Protein AF-A0A7V8X0L4-F1 (afdb_monomer_lite)

Foldseek 3Di:
DLPPVLLVLLVPPPDDPVVNVVLVCLLVLLVVLVVVCVPQLDVPDDDPVSVVSVVVNLVCSVVRQCVSQPPPPRNPVSVVSSCVVVVVVVVVVVVVVVVVVVQQVQFDWDQAPLGIDTHHQLCNLVLVLLLVVLLVCVVVVAAEAEPADDCVSCSRNVHDHLFPRNHNPPPSQDPDPSLVRRLVSVVVHRHFKYWYKQFFCVSRVQTGDLPSDVVVNVVSCPVFKDWPFWSQHDDPSVVSPVVITITMIGGDDD

Structure (mmCIF, N/CA/C/O backbone):
data_AF-A0A7V8X0L4-F1
#
_entry.id   AF-A0A7V8X0L4-F1
#
loop_
_atom_site.group_PDB
_atom_site.id
_atom_site.type_symbol
_atom_site.label_atom_id
_atom_site.label_alt_id
_atom_site.label_comp_id
_atom_site.label_asym_id
_atom_site.label_entity_id
_atom_site.label_seq_id
_atom_site.pdbx_PDB_ins_code
_atom_site.Cartn_x
_atom_site.Cartn_y
_atom_site.Cartn_z
_atom_site.occupancy
_atom_site.B_iso_or_equiv
_atom_site.auth_seq_id
_atom_site.auth_comp_id
_atom_site.auth_asym_id
_atom_site.auth_atom_id
_atom_site.pdbx_PDB_model_num
ATOM 1 N N . ALA A 1 1 ? 23.708 8.512 -25.148 1.00 38.94 1 ALA A N 1
ATOM 2 C CA . ALA A 1 1 ? 24.626 8.661 -26.304 1.00 38.94 1 ALA A CA 1
ATOM 3 C C . ALA A 1 1 ? 25.492 7.418 -26.590 1.00 38.94 1 ALA A C 1
ATOM 5 O O . ALA A 1 1 ? 25.811 7.181 -27.747 1.00 38.94 1 ALA A O 1
ATOM 6 N N . VAL A 1 2 ? 25.833 6.583 -25.594 1.00 38.38 2 VAL A N 1
ATOM 7 C CA . VAL A 1 2 ? 26.800 5.466 -25.745 1.00 38.38 2 VAL A CA 1
ATOM 8 C C . VAL A 1 2 ? 26.282 4.256 -26.561 1.00 38.38 2 VAL A C 1
ATOM 10 O O . VAL A 1 2 ? 27.080 3.518 -27.130 1.00 38.38 2 VAL A O 1
ATOM 13 N N . VAL A 1 3 ? 24.963 4.084 -26.732 1.00 43.22 3 VAL A N 1
ATOM 14 C CA . VAL A 1 3 ? 24.370 2.924 -27.452 1.00 43.22 3 VAL A CA 1
ATOM 15 C C . VAL A 1 3 ? 24.055 3.198 -28.935 1.00 43.22 3 VAL A C 1
ATOM 17 O O . VAL A 1 3 ? 23.770 2.280 -29.701 1.00 43.22 3 VAL A O 1
ATOM 20 N N . ALA A 1 4 ? 24.179 4.446 -29.397 1.00 46.41 4 ALA A N 1
ATOM 21 C CA . ALA A 1 4 ? 23.908 4.788 -30.797 1.00 46.41 4 ALA A CA 1
ATOM 22 C C . ALA A 1 4 ? 24.976 4.229 -31.760 1.00 46.41 4 ALA A C 1
ATOM 24 O O . ALA A 1 4 ? 24.667 3.823 -32.879 1.00 46.41 4 ALA A O 1
ATOM 25 N N . VAL A 1 5 ? 26.233 4.155 -31.314 1.00 49.97 5 VAL A N 1
ATOM 26 C CA . VAL A 1 5 ? 27.374 3.744 -32.149 1.00 49.97 5 VAL A CA 1
ATOM 27 C C . VAL A 1 5 ? 27.362 2.239 -32.484 1.00 49.97 5 VAL A C 1
ATOM 29 O O . VAL A 1 5 ? 27.541 1.904 -33.656 1.00 49.97 5 VAL A O 1
ATOM 32 N N . PRO A 1 6 ? 27.085 1.314 -31.541 1.00 51.97 6 PRO A N 1
ATOM 33 C CA . PRO A 1 6 ? 26.954 -0.117 -31.838 1.00 51.97 6 PRO A CA 1
ATOM 34 C C . PRO A 1 6 ? 25.763 -0.442 -32.742 1.00 51.97 6 PRO A C 1
ATOM 36 O O . PRO A 1 6 ? 25.867 -1.323 -33.593 1.00 51.97 6 PRO A O 1
ATOM 39 N N . LEU A 1 7 ? 24.651 0.286 -32.592 1.00 48.66 7 LEU A N 1
ATOM 40 C CA . LEU A 1 7 ? 23.434 0.083 -33.379 1.00 48.66 7 LEU A CA 1
ATOM 41 C C . LEU A 1 7 ? 23.642 0.474 -34.847 1.00 48.66 7 LEU A C 1
ATOM 43 O O . LEU A 1 7 ? 23.355 -0.307 -35.751 1.00 48.66 7 LEU A O 1
ATOM 47 N N . LEU A 1 8 ? 24.236 1.649 -35.080 1.00 54.62 8 LEU A N 1
ATOM 48 C CA . LEU A 1 8 ? 24.613 2.121 -36.417 1.00 54.62 8 LEU A CA 1
ATOM 49 C C . LEU A 1 8 ? 25.666 1.220 -37.079 1.00 54.62 8 LEU A C 1
ATOM 51 O O . LEU A 1 8 ? 25.728 1.125 -38.303 1.00 54.62 8 LEU A O 1
ATOM 55 N N . TRP A 1 9 ? 26.488 0.541 -36.279 1.00 54.06 9 TRP A N 1
ATOM 56 C CA . TRP A 1 9 ? 27.511 -0.373 -36.770 1.00 54.06 9 TRP A CA 1
ATOM 57 C C . TRP A 1 9 ? 26.962 -1.778 -37.079 1.00 54.06 9 TRP A C 1
ATOM 59 O O . TRP A 1 9 ? 27.311 -2.349 -38.110 1.00 54.06 9 TRP A O 1
ATOM 69 N N . ALA A 1 10 ? 26.040 -2.302 -36.265 1.00 52.88 10 ALA A N 1
ATOM 70 C CA . ALA A 1 10 ? 25.335 -3.561 -36.524 1.00 52.88 10 ALA A CA 1
ATOM 71 C C . ALA A 1 10 ? 24.443 -3.495 -37.781 1.00 52.88 10 ALA A C 1
ATOM 73 O O . ALA A 1 10 ? 24.270 -4.502 -38.466 1.00 52.88 10 ALA A O 1
ATOM 74 N N . LEU A 1 11 ? 23.952 -2.302 -38.138 1.00 53.62 11 LEU A N 1
ATOM 75 C CA . LEU A 1 11 ? 23.193 -2.038 -39.368 1.00 53.62 11 LEU A CA 1
ATOM 76 C C . LEU A 1 11 ? 24.043 -2.051 -40.658 1.00 53.62 11 LEU A C 1
ATOM 78 O O . LEU A 1 11 ? 23.485 -1.946 -41.748 1.00 53.62 11 LEU A O 1
ATOM 82 N N . ARG A 1 12 ? 25.378 -2.191 -40.578 1.00 58.56 12 ARG A N 1
ATOM 83 C CA . ARG A 1 12 ? 26.261 -2.227 -41.766 1.00 58.56 12 ARG A CA 1
ATOM 84 C C . ARG A 1 12 ? 26.342 -3.581 -42.475 1.00 58.56 12 ARG A C 1
ATOM 86 O O . ARG A 1 12 ? 26.832 -3.626 -43.599 1.00 58.56 12 ARG A O 1
ATOM 93 N N . SER A 1 13 ? 25.879 -4.666 -41.859 1.00 55.41 13 SER A N 1
ATOM 94 C CA . SER A 1 13 ? 25.675 -5.946 -42.557 1.00 55.41 13 SER A CA 1
ATOM 95 C C . SER A 1 13 ? 24.201 -6.005 -42.945 1.00 55.41 13 SER A C 1
ATOM 97 O O . SER A 1 13 ? 23.395 -6.025 -42.020 1.00 55.41 13 SER A O 1
ATOM 99 N N . PRO A 1 14 ? 23.819 -5.961 -44.237 1.00 48.31 14 PRO A N 1
ATOM 100 C CA . PRO A 1 14 ? 22.451 -5.653 -44.643 1.00 48.31 14 PRO A CA 1
ATOM 101 C C . PRO A 1 14 ? 21.491 -6.732 -44.131 1.00 48.31 14 PRO A C 1
ATOM 103 O O . PRO A 1 14 ? 21.486 -7.847 -44.659 1.00 48.31 14 PRO A O 1
ATOM 106 N N . PRO A 1 15 ? 20.661 -6.436 -43.118 1.00 55.59 15 PRO A N 1
ATOM 107 C CA . PRO A 1 15 ? 19.561 -7.313 -42.769 1.00 55.59 15 PRO A CA 1
ATOM 108 C C . PRO A 1 15 ? 18.554 -7.243 -43.923 1.00 55.59 15 PRO A C 1
ATOM 110 O O . PRO A 1 15 ? 18.483 -6.236 -44.640 1.00 55.59 15 PRO A O 1
ATOM 113 N N . ARG A 1 16 ? 17.713 -8.265 -44.107 1.00 65.12 16 ARG A N 1
ATOM 114 C CA . ARG A 1 16 ? 16.521 -8.078 -44.955 1.00 65.12 16 ARG A CA 1
ATOM 115 C C . ARG A 1 16 ? 15.757 -6.864 -44.403 1.00 65.12 16 ARG A C 1
ATOM 117 O O . ARG A 1 16 ? 15.665 -6.733 -43.188 1.00 65.12 16 ARG A O 1
ATOM 124 N N . ARG A 1 17 ? 15.242 -5.961 -45.252 1.00 60.84 17 ARG A N 1
ATOM 125 C CA . ARG A 1 17 ? 14.697 -4.643 -44.827 1.00 60.84 17 ARG A CA 1
ATOM 126 C C . ARG A 1 17 ? 13.768 -4.702 -43.596 1.00 60.84 17 ARG A C 1
ATOM 128 O O . ARG A 1 17 ? 13.828 -3.805 -42.763 1.00 60.84 17 ARG A O 1
ATOM 135 N N . GLY A 1 18 ? 12.973 -5.766 -43.445 1.00 60.84 18 GLY A N 1
ATOM 136 C CA . GLY A 1 18 ? 12.111 -5.979 -42.272 1.00 60.84 18 GLY A CA 1
ATOM 137 C C . GLY A 1 18 ? 12.846 -6.325 -40.966 1.00 60.84 18 GLY A C 1
ATOM 138 O O . GLY A 1 18 ? 12.419 -5.912 -39.894 1.00 60.84 18 GLY A O 1
ATOM 139 N N . GLU A 1 19 ? 13.982 -7.018 -41.033 1.00 67.00 19 GLU A N 1
ATOM 140 C CA . GLU A 1 19 ? 14.788 -7.404 -39.867 1.00 67.00 19 GLU A CA 1
ATOM 141 C C . GLU A 1 19 ? 15.531 -6.198 -39.268 1.00 67.00 19 GLU A C 1
ATOM 143 O O . GLU A 1 19 ? 15.608 -6.058 -38.050 1.00 67.00 19 GLU A O 1
ATOM 148 N N . ALA A 1 20 ? 16.014 -5.280 -40.113 1.00 66.88 20 ALA A N 1
ATOM 149 C CA . ALA A 1 20 ? 16.658 -4.040 -39.670 1.00 66.88 20 ALA A CA 1
ATOM 150 C C . ALA A 1 20 ? 15.687 -3.145 -38.885 1.00 66.88 20 ALA A C 1
ATOM 152 O O . ALA A 1 20 ? 16.032 -2.627 -37.824 1.00 66.88 20 ALA A O 1
ATOM 153 N N . ALA A 1 21 ? 14.462 -3.001 -39.398 1.00 69.38 21 ALA A N 1
ATOM 154 C CA . ALA A 1 21 ? 13.403 -2.241 -38.748 1.00 69.38 21 ALA A CA 1
ATOM 155 C C . ALA A 1 21 ? 12.991 -2.876 -37.411 1.00 69.38 21 ALA A C 1
ATOM 157 O O . ALA A 1 21 ? 12.900 -2.174 -36.407 1.00 69.38 21 ALA A O 1
ATOM 158 N N . ALA A 1 22 ? 12.823 -4.202 -37.367 1.00 68.06 22 ALA A N 1
ATOM 159 C CA . ALA A 1 22 ? 12.481 -4.915 -36.137 1.00 68.06 22 ALA A CA 1
ATOM 160 C C . ALA A 1 22 ? 13.561 -4.757 -35.051 1.00 68.06 22 ALA A C 1
ATOM 162 O O . ALA A 1 22 ? 13.245 -4.467 -33.900 1.00 68.06 22 ALA A O 1
ATOM 163 N N . LEU A 1 23 ? 14.841 -4.883 -35.417 1.00 68.94 23 LEU A N 1
ATOM 164 C CA . LEU A 1 23 ? 15.957 -4.699 -34.484 1.00 68.94 23 LEU A CA 1
ATOM 165 C C . LEU A 1 23 ? 16.055 -3.258 -33.975 1.00 68.94 23 LEU A C 1
ATOM 167 O O . LEU A 1 23 ? 16.308 -3.046 -32.789 1.00 68.94 23 LEU A O 1
ATOM 171 N N . LEU A 1 24 ? 15.831 -2.274 -34.849 1.00 70.50 24 LEU A N 1
ATOM 172 C CA . LEU A 1 24 ? 15.798 -0.867 -34.463 1.00 70.50 24 LEU A CA 1
ATOM 173 C C . LEU A 1 24 ? 14.686 -0.607 -33.442 1.00 70.50 24 LEU A C 1
ATOM 175 O O . LEU A 1 24 ? 14.955 0.011 -32.416 1.00 70.50 24 LEU A O 1
ATOM 179 N N . VAL A 1 25 ? 13.476 -1.119 -33.689 1.00 72.00 25 VAL A N 1
ATOM 180 C CA . VAL A 1 25 ? 12.348 -1.002 -32.753 1.00 72.00 25 VAL A CA 1
ATOM 181 C C . VAL A 1 25 ? 12.702 -1.640 -31.413 1.00 72.00 25 VAL A C 1
ATOM 183 O O . VAL A 1 25 ? 12.609 -0.971 -30.394 1.00 72.00 25 VAL A O 1
ATOM 186 N N . VAL A 1 26 ? 13.196 -2.882 -31.401 1.00 71.88 26 VAL A N 1
ATOM 187 C CA . VAL A 1 26 ? 13.563 -3.581 -30.158 1.00 71.88 26 VAL A CA 1
ATOM 188 C C . VAL A 1 26 ? 14.610 -2.807 -29.360 1.00 71.88 26 VAL A C 1
ATOM 190 O O . VAL A 1 26 ? 14.442 -2.631 -28.156 1.00 71.88 26 VAL A O 1
ATOM 193 N N . VAL A 1 27 ? 15.673 -2.313 -30.002 1.00 71.31 27 VAL A N 1
ATOM 194 C CA . VAL A 1 27 ? 16.731 -1.594 -29.281 1.00 71.31 27 VAL A CA 1
ATOM 195 C C . VAL A 1 27 ? 16.265 -0.217 -28.821 1.00 71.31 27 VAL A C 1
ATOM 197 O O . VAL A 1 27 ? 16.550 0.159 -27.689 1.00 71.31 27 VAL A O 1
ATOM 200 N N . VAL A 1 28 ? 15.529 0.530 -29.645 1.00 73.38 28 VAL A N 1
ATOM 201 C CA . VAL A 1 28 ? 14.981 1.832 -29.237 1.00 73.38 28 VAL A CA 1
ATOM 202 C C . VAL A 1 28 ? 14.002 1.654 -28.082 1.00 73.38 28 VAL A C 1
ATOM 204 O O . VAL A 1 28 ? 14.120 2.356 -27.084 1.00 73.38 28 VAL A O 1
ATOM 207 N N . THR A 1 29 ? 13.096 0.680 -28.158 1.00 70.81 29 THR A N 1
ATOM 208 C CA . THR A 1 29 ? 12.169 0.374 -27.067 1.00 70.81 29 THR A CA 1
ATOM 209 C C . THR A 1 29 ? 12.919 -0.062 -25.809 1.00 70.81 29 THR A C 1
ATOM 211 O O . THR A 1 29 ? 12.630 0.460 -24.738 1.00 70.81 29 THR A O 1
ATOM 214 N N . ALA A 1 30 ? 13.922 -0.938 -25.916 1.00 69.56 30 ALA A N 1
ATOM 215 C CA . ALA A 1 30 ? 14.751 -1.343 -24.779 1.00 69.56 30 ALA A CA 1
ATOM 216 C C . ALA A 1 30 ? 15.490 -0.151 -24.147 1.00 69.56 30 ALA A C 1
ATOM 218 O O . ALA A 1 30 ? 15.540 -0.031 -22.926 1.00 69.56 30 ALA A O 1
ATOM 219 N N . LEU A 1 31 ? 16.018 0.766 -24.964 1.00 70.94 31 LEU A N 1
ATOM 220 C CA . LEU A 1 31 ? 16.676 1.982 -24.488 1.00 70.94 31 LEU A CA 1
ATOM 221 C C . LEU A 1 31 ? 15.704 2.954 -23.830 1.00 70.94 31 LEU A C 1
ATOM 223 O O . LEU A 1 31 ? 16.061 3.551 -22.823 1.00 70.94 31 LEU A O 1
ATOM 227 N N . LEU A 1 32 ? 14.497 3.116 -24.369 1.00 69.44 32 LEU A N 1
ATOM 228 C CA . LEU A 1 32 ? 13.466 3.969 -23.779 1.00 69.44 32 LEU A CA 1
ATOM 229 C C . LEU A 1 32 ? 12.951 3.392 -22.458 1.00 69.44 32 LEU A C 1
ATOM 231 O O . LEU A 1 32 ? 12.776 4.142 -21.503 1.00 69.44 32 LEU A O 1
ATOM 235 N N . VAL A 1 33 ? 12.763 2.072 -22.375 1.00 68.19 33 VAL A N 1
ATOM 236 C CA . VAL A 1 33 ? 12.397 1.380 -21.130 1.00 68.19 33 VAL A CA 1
ATOM 237 C C . VAL A 1 33 ? 13.523 1.495 -20.103 1.00 68.19 33 VAL A C 1
ATOM 239 O O . VAL A 1 33 ? 13.265 1.869 -18.963 1.00 68.19 33 VAL A O 1
ATOM 242 N N . GLY A 1 34 ? 14.774 1.262 -20.512 1.00 66.56 34 GLY A N 1
ATOM 243 C CA . GLY A 1 34 ? 15.944 1.424 -19.650 1.00 66.56 34 GLY A CA 1
ATOM 244 C C . GLY A 1 34 ? 16.151 2.869 -19.189 1.00 66.56 34 GLY A C 1
ATOM 245 O O . GLY A 1 34 ? 16.425 3.102 -18.019 1.00 66.56 34 GLY A O 1
ATOM 246 N N . ALA A 1 35 ? 15.958 3.850 -20.073 1.00 68.12 35 ALA A N 1
ATOM 247 C CA . ALA A 1 35 ? 16.010 5.266 -19.723 1.00 68.12 35 ALA A CA 1
ATOM 248 C C . ALA A 1 35 ? 14.884 5.635 -18.754 1.00 68.12 35 ALA A C 1
ATOM 250 O O . ALA A 1 35 ? 15.143 6.286 -17.753 1.00 68.12 35 ALA A O 1
ATOM 251 N N . ARG A 1 36 ? 13.652 5.173 -18.995 1.00 66.62 36 ARG A N 1
ATOM 252 C CA . ARG A 1 36 ? 12.522 5.377 -18.079 1.00 66.62 36 ARG A CA 1
ATOM 253 C C . ARG A 1 36 ? 12.808 4.800 -16.692 1.00 66.62 36 ARG A C 1
ATOM 255 O O . ARG A 1 36 ? 12.543 5.482 -15.712 1.00 66.62 36 ARG A O 1
ATOM 262 N N . ALA A 1 37 ? 13.362 3.591 -16.617 1.00 62.62 37 ALA A N 1
ATOM 263 C CA . ALA A 1 37 ? 13.773 2.985 -15.352 1.00 62.62 37 ALA A CA 1
ATOM 264 C C . ALA A 1 37 ? 14.931 3.756 -14.690 1.00 62.62 37 ALA A C 1
ATOM 266 O O . ALA A 1 37 ? 14.942 3.914 -13.478 1.00 62.62 37 ALA A O 1
ATOM 267 N N . GLY A 1 38 ? 15.882 4.271 -15.477 1.00 60.44 38 GLY A N 1
ATOM 268 C CA . GLY A 1 38 ? 17.029 5.036 -14.976 1.00 60.44 38 GLY A CA 1
ATOM 269 C C . GLY A 1 38 ? 16.725 6.486 -14.581 1.00 60.44 38 GLY A C 1
ATOM 270 O O . GLY A 1 38 ? 17.466 7.057 -13.790 1.00 60.44 38 GLY A O 1
ATOM 271 N N . PHE A 1 39 ? 15.663 7.088 -15.126 1.00 60.19 39 PHE A N 1
ATOM 272 C CA . PHE A 1 39 ? 15.178 8.422 -14.747 1.00 60.19 39 PHE A CA 1
ATOM 273 C C . PHE A 1 39 ? 14.163 8.385 -13.603 1.00 60.19 39 PHE A C 1
ATOM 275 O O . PHE A 1 39 ? 13.820 9.435 -13.062 1.00 60.19 39 PHE A O 1
ATOM 282 N N . ALA A 1 40 ? 13.673 7.203 -13.235 1.00 57.22 40 ALA A N 1
ATOM 283 C CA . ALA A 1 40 ? 12.896 7.057 -12.022 1.00 57.22 40 ALA A CA 1
ATOM 284 C C . ALA A 1 40 ? 13.815 7.221 -10.801 1.00 57.22 40 ALA A C 1
ATOM 286 O O . ALA A 1 40 ? 14.966 6.780 -10.839 1.00 57.22 40 ALA A O 1
ATOM 287 N N . PRO A 1 41 ? 13.327 7.834 -9.710 1.00 48.41 41 PRO A N 1
ATOM 288 C CA . PRO A 1 41 ? 14.132 8.114 -8.523 1.00 48.41 41 PRO A CA 1
ATOM 289 C C . PRO A 1 41 ? 14.705 6.860 -7.849 1.00 48.41 41 PRO A C 1
ATOM 291 O O . PRO A 1 41 ? 15.597 6.993 -7.013 1.00 48.41 41 PRO A O 1
ATOM 294 N N . GLN A 1 42 ? 14.256 5.653 -8.219 1.00 53.66 42 GLN A N 1
ATOM 295 C CA . GLN A 1 42 ? 14.843 4.404 -7.748 1.00 53.66 42 GLN A CA 1
ATOM 296 C C . GLN A 1 42 ? 14.952 3.330 -8.833 1.00 53.66 42 GLN A C 1
ATOM 298 O O . GLN A 1 42 ? 14.064 3.136 -9.658 1.00 53.66 42 GLN A O 1
ATOM 303 N N . TYR A 1 43 ? 16.057 2.585 -8.769 1.00 53.12 43 TYR A N 1
ATOM 304 C CA . TYR A 1 43 ? 16.345 1.418 -9.606 1.00 53.12 43 TYR A CA 1
ATOM 305 C C . TYR A 1 43 ? 15.693 0.123 -9.076 1.00 53.12 43 TYR A C 1
ATOM 307 O O . TYR A 1 43 ? 15.766 -0.914 -9.733 1.00 53.12 43 TYR A O 1
ATOM 315 N N . ARG A 1 44 ? 15.051 0.168 -7.898 1.00 54.12 44 ARG A N 1
ATOM 316 C CA . ARG A 1 44 ? 14.367 -0.963 -7.244 1.00 54.12 44 ARG A CA 1
ATOM 317 C C . ARG A 1 44 ? 12.846 -0.894 -7.460 1.00 54.12 44 ARG A C 1
ATOM 319 O O . ARG A 1 44 ? 12.306 0.164 -7.758 1.00 54.12 44 ARG A O 1
ATOM 326 N N . GLY A 1 45 ? 12.148 -2.025 -7.315 1.00 54.84 45 GLY A N 1
ATOM 327 C CA . GLY A 1 45 ? 10.674 -2.077 -7.301 1.00 54.84 45 GLY A CA 1
ATOM 328 C C . GLY A 1 45 ? 9.977 -2.076 -8.669 1.00 54.84 45 GLY A C 1
ATOM 329 O O . GLY A 1 45 ? 8.752 -2.159 -8.733 1.00 54.84 45 GLY A O 1
ATOM 330 N N . TYR A 1 46 ? 10.722 -2.040 -9.779 1.00 58.56 46 TYR A N 1
ATOM 331 C CA . TYR A 1 46 ? 10.124 -2.194 -11.104 1.00 58.56 46 TYR A CA 1
ATOM 332 C C . TYR A 1 46 ? 9.669 -3.626 -11.361 1.00 58.56 46 TYR A C 1
ATOM 334 O O . TYR A 1 46 ? 10.346 -4.602 -11.035 1.00 58.56 46 TYR A O 1
ATOM 342 N N . SER A 1 47 ? 8.519 -3.745 -12.018 1.00 56.34 47 SER A N 1
ATOM 343 C CA . SER A 1 47 ? 8.004 -5.046 -12.407 1.00 56.34 47 SER A CA 1
ATOM 344 C C . SER A 1 47 ? 8.955 -5.760 -13.372 1.00 56.34 47 SER A C 1
ATOM 346 O O . SER A 1 47 ? 9.422 -5.170 -14.351 1.00 56.34 47 SER A O 1
ATOM 348 N N . ILE A 1 48 ? 9.163 -7.061 -13.143 1.00 56.84 48 ILE A N 1
ATOM 349 C CA . ILE A 1 48 ? 9.961 -7.956 -13.997 1.00 56.84 48 ILE A CA 1
ATOM 350 C C . ILE A 1 48 ? 9.551 -7.903 -15.477 1.00 56.84 48 ILE A C 1
ATOM 352 O O . ILE A 1 48 ? 10.366 -8.189 -16.355 1.00 56.84 48 ILE A O 1
ATOM 356 N N . TYR A 1 49 ? 8.317 -7.479 -15.772 1.00 54.12 49 TYR A N 1
ATOM 357 C CA . TYR A 1 49 ? 7.808 -7.322 -17.133 1.00 54.12 49 TYR A CA 1
ATOM 358 C C . TYR A 1 49 ? 8.585 -6.280 -17.955 1.00 54.12 49 TYR A C 1
ATOM 360 O O . TYR A 1 49 ? 8.671 -6.411 -19.175 1.00 54.12 49 TYR A O 1
ATOM 368 N N . TYR A 1 50 ? 9.218 -5.292 -17.314 1.00 61.16 50 TYR A N 1
ATOM 369 C CA . TYR A 1 50 ? 10.053 -4.301 -18.003 1.00 61.16 50 TYR A CA 1
ATOM 370 C C . TYR A 1 50 ? 11.485 -4.797 -18.270 1.00 61.16 50 TYR A C 1
ATOM 372 O O . TYR A 1 50 ? 12.168 -4.264 -19.146 1.00 61.16 50 TYR A O 1
ATOM 380 N N . ASN A 1 51 ? 11.930 -5.862 -17.594 1.00 64.50 51 ASN A N 1
ATOM 381 C CA . ASN A 1 51 ? 13.280 -6.409 -17.760 1.00 64.50 51 ASN A CA 1
ATOM 382 C C . ASN A 1 51 ? 13.432 -7.203 -19.064 1.00 64.50 51 ASN A C 1
ATOM 384 O O . ASN A 1 51 ? 14.514 -7.215 -19.652 1.00 64.50 51 ASN A O 1
ATOM 388 N N . GLY A 1 52 ? 12.354 -7.830 -19.549 1.00 68.56 52 GLY A N 1
ATOM 389 C CA . GLY A 1 52 ? 12.391 -8.692 -20.734 1.00 68.56 52 GLY A CA 1
ATOM 390 C C . GLY A 1 52 ? 12.913 -7.982 -21.987 1.00 68.56 52 GLY A C 1
ATOM 391 O O . GLY A 1 52 ? 13.796 -8.500 -22.666 1.00 68.56 52 GLY A O 1
ATOM 392 N N . LEU A 1 53 ? 12.436 -6.764 -22.267 1.00 66.94 53 LEU A N 1
ATOM 393 C CA . LEU A 1 53 ? 12.868 -5.995 -23.443 1.00 66.94 53 LEU A CA 1
ATOM 394 C C . LEU A 1 53 ? 14.328 -5.543 -23.337 1.00 66.94 53 LEU A C 1
ATOM 396 O O . LEU A 1 53 ? 15.062 -5.603 -24.323 1.00 66.94 53 LEU A O 1
ATOM 400 N N . SER A 1 54 ? 14.773 -5.167 -22.139 1.00 67.06 54 SER A N 1
ATOM 401 C CA . SER A 1 54 ? 16.169 -4.818 -21.864 1.00 67.06 54 SER A CA 1
ATOM 402 C C . SER A 1 54 ? 17.103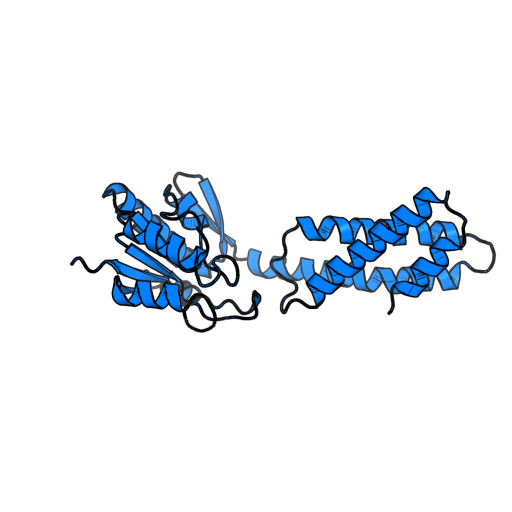 -6.018 -22.063 1.00 67.06 54 SER A C 1
ATOM 404 O O . SER A 1 54 ? 18.150 -5.884 -22.698 1.00 67.06 54 SER A O 1
ATOM 406 N N . ILE A 1 55 ? 16.694 -7.209 -21.606 1.00 68.19 55 ILE A N 1
ATOM 407 C CA . ILE A 1 55 ? 17.433 -8.465 -21.804 1.00 68.19 55 ILE A CA 1
ATOM 408 C C . ILE A 1 55 ? 17.489 -8.830 -23.290 1.00 68.19 55 ILE A C 1
ATOM 410 O O . ILE A 1 55 ? 18.560 -9.153 -23.797 1.00 68.19 55 ILE A O 1
ATOM 414 N N . VAL A 1 56 ? 16.374 -8.736 -24.019 1.00 68.56 56 VAL A N 1
ATOM 415 C CA . VAL A 1 56 ? 16.345 -9.020 -25.464 1.00 68.56 56 VAL A CA 1
ATOM 416 C C . VAL A 1 56 ? 17.239 -8.042 -26.232 1.00 68.56 56 VAL A C 1
ATOM 418 O O . VAL A 1 56 ? 18.026 -8.475 -27.074 1.00 68.56 56 VAL A O 1
ATOM 421 N N . GLY A 1 57 ? 17.187 -6.744 -25.915 1.00 69.56 57 GLY A N 1
ATOM 422 C CA . GLY A 1 57 ? 18.080 -5.741 -26.500 1.00 69.56 57 GLY A CA 1
ATOM 423 C C . GLY A 1 57 ? 19.558 -6.052 -26.239 1.00 69.56 57 GLY A C 1
ATOM 424 O O . GLY A 1 57 ? 20.373 -6.006 -27.162 1.00 69.56 57 GLY A O 1
ATOM 425 N N . LEU A 1 58 ? 19.899 -6.457 -25.012 1.00 69.19 58 LEU A N 1
ATOM 426 C CA . LEU A 1 58 ? 21.249 -6.886 -24.651 1.00 69.19 58 LEU A CA 1
ATOM 427 C C . LEU A 1 58 ? 21.676 -8.135 -25.434 1.00 69.19 58 LEU A C 1
ATOM 429 O O . LEU A 1 58 ? 22.747 -8.140 -26.035 1.00 69.19 58 LEU A O 1
ATOM 433 N N . LEU A 1 59 ? 20.839 -9.174 -25.489 1.00 66.75 59 LEU A N 1
ATOM 434 C CA . LEU A 1 59 ? 21.126 -10.414 -26.216 1.00 66.75 59 LEU A CA 1
ATOM 435 C C . LEU A 1 59 ? 21.327 -10.165 -27.714 1.00 66.75 59 LEU A C 1
ATOM 437 O O . LEU A 1 59 ? 22.217 -10.758 -28.326 1.00 66.75 59 LEU A O 1
ATOM 441 N N . VAL A 1 60 ? 20.559 -9.256 -28.314 1.00 70.06 60 VAL A N 1
ATOM 442 C CA . VAL A 1 60 ? 20.755 -8.823 -29.704 1.00 70.06 60 VAL A CA 1
ATOM 443 C C . VAL A 1 60 ? 22.137 -8.190 -29.891 1.00 70.06 60 VAL A C 1
ATOM 445 O O . VAL A 1 60 ? 22.857 -8.560 -30.820 1.00 70.06 60 VAL A O 1
ATOM 448 N N . ILE A 1 61 ? 22.539 -7.286 -28.994 1.00 69.25 61 ILE A N 1
ATOM 449 C CA . ILE A 1 61 ? 23.859 -6.639 -29.026 1.00 69.25 61 ILE A CA 1
ATOM 450 C C . ILE A 1 61 ? 24.968 -7.697 -28.877 1.00 69.25 61 ILE A C 1
ATOM 452 O O . ILE A 1 61 ? 25.866 -7.763 -29.719 1.00 69.25 61 ILE A O 1
ATOM 456 N N . VAL A 1 62 ? 24.866 -8.585 -27.880 1.00 66.50 62 VAL A N 1
ATOM 457 C CA . VAL A 1 62 ? 25.841 -9.656 -27.593 1.00 66.50 62 VAL A CA 1
ATOM 458 C C . VAL A 1 62 ? 25.967 -10.655 -28.739 1.00 66.50 62 VAL A C 1
ATOM 460 O O . VAL A 1 62 ? 27.064 -11.111 -29.026 1.00 66.50 62 VAL A O 1
ATOM 463 N N . THR A 1 63 ? 24.872 -11.036 -29.396 1.00 64.6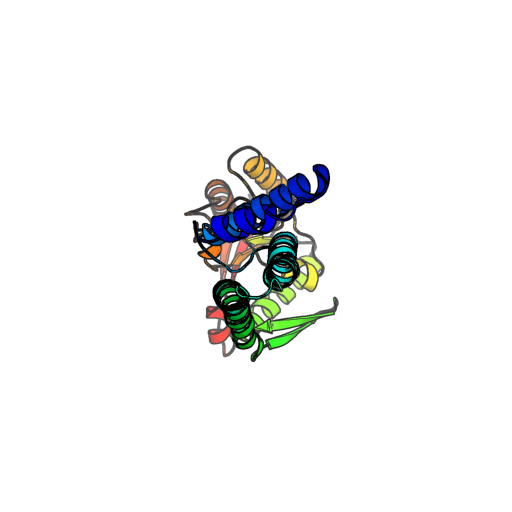9 63 THR A N 1
ATOM 464 C CA . THR A 1 63 ? 24.890 -12.106 -30.413 1.00 64.69 63 THR A CA 1
ATOM 465 C C . THR A 1 63 ? 25.235 -11.610 -31.817 1.00 64.69 63 THR A C 1
ATOM 467 O O . THR A 1 63 ? 25.639 -12.408 -32.674 1.00 64.69 63 THR A O 1
ATOM 470 N N . ARG A 1 64 ? 25.082 -10.305 -32.078 1.00 66.81 64 ARG A N 1
ATOM 471 C CA . ARG A 1 64 ? 25.363 -9.689 -33.384 1.00 66.81 64 ARG A CA 1
ATOM 472 C C . ARG A 1 64 ? 26.722 -8.990 -33.435 1.00 66.81 64 ARG A C 1
ATOM 474 O O . ARG A 1 64 ? 27.343 -9.028 -34.497 1.00 66.81 64 ARG A O 1
ATOM 481 N N . LEU A 1 65 ? 27.237 -8.439 -32.325 1.00 63.81 65 LEU A N 1
ATOM 482 C CA . LEU A 1 65 ? 28.586 -7.847 -32.316 1.00 63.81 65 LEU A CA 1
ATOM 483 C C . LEU A 1 65 ? 29.687 -8.857 -32.685 1.00 63.81 65 LEU A C 1
ATOM 485 O O . LEU A 1 65 ? 30.489 -8.546 -33.560 1.00 63.81 65 LEU A O 1
ATOM 489 N N . PRO A 1 66 ? 29.749 -10.071 -32.115 1.00 57.47 66 PRO A N 1
ATOM 490 C CA . PRO A 1 66 ? 30.792 -11.037 -32.445 1.00 57.47 66 PRO A CA 1
ATOM 491 C C . PRO A 1 66 ? 30.755 -11.433 -33.922 1.00 57.47 66 PRO A C 1
ATOM 493 O O . PRO A 1 66 ? 31.782 -11.441 -34.588 1.00 57.47 66 PRO A O 1
ATOM 496 N N . ARG A 1 67 ? 29.566 -11.649 -34.497 1.00 56.88 67 ARG A N 1
ATOM 497 C CA . ARG A 1 67 ? 29.433 -12.046 -35.910 1.00 56.88 67 ARG A CA 1
ATOM 498 C C . ARG A 1 67 ? 29.883 -10.963 -36.892 1.00 56.88 67 ARG A C 1
ATOM 500 O O . ARG A 1 67 ? 30.464 -11.288 -37.919 1.00 56.88 67 ARG A O 1
ATOM 507 N N . ALA A 1 68 ? 29.686 -9.688 -36.562 1.00 53.56 68 ALA A N 1
ATOM 508 C CA . ALA A 1 68 ? 30.160 -8.577 -37.386 1.00 53.56 68 ALA A CA 1
ATOM 509 C C . ALA A 1 68 ? 31.678 -8.309 -37.248 1.00 53.56 68 ALA A C 1
ATOM 511 O O . ALA A 1 68 ? 32.251 -7.567 -38.046 1.00 53.56 68 ALA A O 1
ATOM 512 N N . THR A 1 69 ? 32.352 -8.894 -36.248 1.00 50.72 69 THR A N 1
ATOM 513 C CA . THR A 1 69 ? 33.752 -8.582 -35.887 1.00 50.72 69 THR A CA 1
ATOM 514 C C . THR A 1 69 ? 34.769 -9.653 -36.268 1.00 50.72 69 THR A C 1
ATOM 516 O O . THR A 1 69 ? 35.968 -9.416 -36.139 1.00 50.72 69 THR A O 1
ATOM 519 N N . VAL A 1 70 ? 34.314 -10.788 -36.806 1.00 52.94 70 VAL A N 1
ATOM 520 C CA . VAL A 1 70 ? 35.160 -11.896 -37.293 1.00 52.94 70 VAL A CA 1
ATOM 521 C C . VAL A 1 70 ? 35.806 -11.593 -38.663 1.00 52.94 70 VAL A C 1
ATOM 523 O O . VAL A 1 70 ? 36.557 -12.402 -39.197 1.00 52.94 70 VAL A O 1
ATOM 526 N N . ALA A 1 71 ? 35.614 -10.393 -39.226 1.00 56.12 71 ALA A N 1
ATOM 527 C CA . ALA A 1 71 ? 36.373 -9.956 -40.398 1.00 56.12 71 ALA A CA 1
ATOM 528 C C . ALA A 1 71 ? 37.886 -9.824 -40.062 1.00 56.12 71 ALA A C 1
ATOM 530 O O . ALA A 1 71 ? 38.233 -9.131 -39.091 1.00 56.12 71 ALA A O 1
ATOM 531 N N . PRO A 1 72 ? 38.797 -10.440 -40.846 1.00 50.25 72 PRO A N 1
ATOM 532 C CA . PRO A 1 72 ? 40.232 -10.430 -40.562 1.00 50.25 72 PRO A CA 1
ATOM 533 C C . PRO A 1 72 ? 40.766 -8.991 -40.439 1.00 50.25 72 PRO A C 1
ATOM 535 O O . PRO A 1 72 ? 40.557 -8.162 -41.322 1.00 50.25 72 PRO A O 1
ATOM 538 N N . GLY A 1 73 ? 41.423 -8.670 -39.317 1.00 59.28 73 GLY A N 1
ATOM 539 C CA . GLY A 1 73 ? 42.095 -7.379 -39.084 1.00 59.28 73 GLY A CA 1
ATOM 540 C C . GLY A 1 73 ? 41.346 -6.335 -38.235 1.00 59.28 73 GLY A C 1
ATOM 541 O O . GLY A 1 73 ? 41.971 -5.380 -37.780 1.00 59.28 73 GLY A O 1
ATOM 542 N N . ARG A 1 74 ? 40.043 -6.503 -37.942 1.00 57.53 74 ARG A N 1
ATOM 543 C CA . ARG A 1 74 ? 39.265 -5.562 -37.087 1.00 57.53 74 ARG A CA 1
ATOM 544 C C . ARG A 1 74 ? 38.764 -6.150 -35.759 1.00 57.53 74 ARG A C 1
ATOM 546 O O . ARG A 1 74 ? 38.186 -5.420 -34.951 1.00 57.53 74 ARG A O 1
ATOM 553 N N . GLY A 1 75 ? 39.047 -7.427 -35.494 1.00 59.75 75 GLY A N 1
ATOM 554 C CA . GLY A 1 75 ? 38.499 -8.178 -34.359 1.00 59.75 75 GLY A CA 1
ATOM 555 C C . GLY A 1 75 ? 38.807 -7.591 -32.979 1.00 59.75 75 GLY A C 1
ATOM 556 O O . GLY A 1 75 ? 37.887 -7.408 -32.188 1.00 59.75 75 GLY A O 1
ATOM 557 N N . ARG A 1 76 ? 40.061 -7.209 -32.689 1.00 66.31 76 ARG A N 1
ATOM 558 C CA . ARG A 1 76 ? 40.461 -6.782 -31.329 1.00 66.31 76 ARG A CA 1
ATOM 559 C C . ARG A 1 76 ? 39.738 -5.528 -30.832 1.00 66.31 76 ARG A C 1
ATOM 561 O O . ARG A 1 76 ? 39.246 -5.523 -29.710 1.00 66.31 76 ARG A O 1
ATOM 568 N N . ARG A 1 77 ? 39.637 -4.478 -31.656 1.00 66.62 77 ARG A N 1
ATOM 569 C CA . ARG A 1 77 ? 38.978 -3.217 -31.254 1.00 66.62 77 ARG A CA 1
ATOM 570 C C . ARG A 1 77 ? 37.489 -3.405 -31.011 1.00 66.62 77 ARG A C 1
ATOM 572 O O . ARG A 1 77 ? 36.935 -2.823 -30.090 1.00 66.62 77 ARG A O 1
ATOM 579 N N . ALA A 1 78 ? 36.845 -4.220 -31.831 1.00 63.75 78 ALA A N 1
ATOM 580 C CA . ALA A 1 78 ? 35.414 -4.399 -31.734 1.00 63.75 78 ALA A CA 1
ATOM 581 C C . ALA A 1 78 ? 35.013 -5.416 -30.650 1.00 63.75 78 ALA A C 1
ATOM 583 O O . ALA A 1 78 ? 33.984 -5.227 -30.011 1.00 63.75 78 ALA A O 1
ATOM 584 N N . HIS A 1 79 ? 35.866 -6.403 -30.346 1.00 65.06 79 HIS A N 1
ATOM 585 C CA . HIS A 1 79 ? 35.747 -7.204 -29.122 1.00 65.06 79 HIS A CA 1
ATOM 586 C C . HIS A 1 79 ? 35.965 -6.345 -27.870 1.00 65.06 79 HIS A C 1
ATOM 588 O O . HIS A 1 79 ? 35.202 -6.466 -26.919 1.00 65.06 79 HIS A O 1
ATOM 594 N N . ALA A 1 80 ? 36.945 -5.433 -27.881 1.00 69.94 80 ALA A N 1
ATOM 595 C CA . ALA A 1 80 ? 37.164 -4.501 -26.775 1.00 69.94 80 ALA A CA 1
ATOM 596 C C . ALA A 1 80 ? 35.968 -3.556 -26.569 1.00 69.94 80 ALA A C 1
ATOM 598 O O . ALA A 1 80 ? 35.563 -3.339 -25.434 1.00 69.94 80 ALA A O 1
ATOM 599 N N . LEU A 1 81 ? 35.354 -3.049 -27.646 1.00 68.19 81 LEU A N 1
ATOM 600 C CA . LEU A 1 81 ? 34.126 -2.247 -27.571 1.00 68.19 81 LEU A CA 1
ATOM 601 C C . LEU A 1 81 ? 32.927 -3.064 -27.071 1.00 68.19 81 LEU A C 1
ATOM 603 O O . LEU A 1 81 ? 32.170 -2.572 -26.240 1.00 68.19 81 LEU A O 1
ATOM 607 N N . ALA A 1 82 ? 32.764 -4.308 -27.534 1.00 67.06 82 ALA A N 1
ATOM 608 C CA . ALA A 1 82 ? 31.729 -5.209 -27.030 1.00 67.06 82 ALA A CA 1
ATOM 609 C C . ALA A 1 82 ? 31.896 -5.452 -25.526 1.00 67.06 82 ALA A C 1
ATOM 611 O O . ALA A 1 82 ? 30.957 -5.263 -24.761 1.00 67.06 82 ALA A O 1
ATOM 612 N N . ALA A 1 83 ? 33.106 -5.811 -25.098 1.00 67.62 83 ALA A N 1
ATOM 613 C CA . ALA A 1 83 ? 33.432 -6.030 -23.696 1.00 67.62 83 ALA A CA 1
ATOM 614 C C . ALA A 1 83 ? 33.221 -4.755 -22.866 1.00 67.62 83 ALA A C 1
ATOM 616 O O . ALA A 1 83 ? 32.580 -4.813 -21.824 1.00 67.62 83 ALA A O 1
ATOM 617 N N . ALA A 1 84 ? 33.658 -3.593 -23.357 1.00 70.06 84 ALA A N 1
ATOM 618 C CA . ALA A 1 84 ? 33.458 -2.309 -22.687 1.00 70.06 84 ALA A CA 1
ATOM 619 C C . ALA A 1 84 ? 31.975 -1.932 -22.511 1.00 70.06 84 ALA A C 1
ATOM 621 O O . ALA A 1 84 ? 31.650 -1.196 -21.586 1.00 70.06 84 ALA A O 1
ATOM 622 N N . LEU A 1 85 ? 31.073 -2.434 -23.363 1.00 68.25 85 LEU A N 1
ATOM 623 C CA . LEU A 1 85 ? 29.626 -2.224 -23.235 1.00 68.25 85 LEU A CA 1
ATOM 624 C C . LEU A 1 85 ? 28.943 -3.284 -22.365 1.00 68.25 85 LEU A C 1
ATOM 626 O O . LEU A 1 85 ? 27.988 -2.971 -21.661 1.00 68.25 85 LEU A O 1
ATOM 630 N N . LEU A 1 86 ? 29.416 -4.530 -22.412 1.00 67.94 86 LEU A N 1
ATOM 631 C CA . LEU A 1 86 ? 28.804 -5.655 -21.703 1.00 67.94 86 LEU A CA 1
ATOM 632 C C . LEU A 1 86 ? 29.259 -5.769 -20.253 1.00 67.94 86 LEU A C 1
ATOM 634 O O . LEU A 1 86 ? 28.451 -6.124 -19.403 1.00 67.94 86 LEU A O 1
ATOM 638 N N . VAL A 1 87 ? 30.518 -5.443 -19.956 1.00 70.81 87 VAL A N 1
ATOM 639 C CA . VAL A 1 87 ? 31.066 -5.508 -18.595 1.00 70.81 87 VAL A CA 1
ATOM 640 C C . VAL A 1 87 ? 30.302 -4.593 -17.631 1.00 70.81 87 VAL A C 1
ATOM 642 O O . VAL A 1 87 ? 29.923 -5.089 -16.578 1.00 70.81 87 VAL A O 1
ATOM 645 N N . PRO A 1 88 ? 29.978 -3.323 -17.954 1.00 70.38 88 PRO A N 1
ATOM 646 C CA . PRO A 1 88 ? 29.182 -2.481 -17.061 1.00 70.38 88 PRO A CA 1
ATOM 647 C C . PRO A 1 88 ? 27.762 -3.006 -16.836 1.00 70.38 88 PRO A C 1
ATOM 649 O O . PRO A 1 88 ? 27.238 -2.862 -15.738 1.00 70.38 88 PRO A O 1
ATOM 652 N N . VAL A 1 89 ? 27.144 -3.627 -17.850 1.00 69.06 89 VAL A N 1
ATOM 653 C CA . VAL A 1 89 ? 25.801 -4.220 -17.728 1.00 69.06 89 VAL A CA 1
ATOM 654 C C . VAL A 1 89 ? 25.841 -5.481 -16.869 1.00 69.06 89 VAL A C 1
ATOM 656 O O . VAL A 1 89 ? 25.030 -5.640 -15.967 1.00 69.06 89 VAL A O 1
ATOM 659 N N . ALA A 1 90 ? 26.809 -6.367 -17.098 1.00 66.75 90 ALA A N 1
ATOM 660 C CA . ALA A 1 90 ? 26.995 -7.551 -16.268 1.00 66.75 90 ALA A CA 1
ATOM 661 C C . ALA A 1 90 ? 27.341 -7.163 -14.822 1.00 66.75 90 ALA A C 1
ATOM 663 O O . ALA A 1 90 ? 26.783 -7.723 -13.885 1.00 66.75 90 ALA A O 1
ATOM 664 N N . LEU A 1 91 ? 28.208 -6.163 -14.635 1.00 68.44 91 LEU A N 1
ATOM 665 C CA . LEU A 1 91 ? 28.577 -5.658 -13.318 1.00 68.44 91 LEU A CA 1
ATOM 666 C C . LEU A 1 91 ? 27.387 -4.996 -12.619 1.00 68.44 91 LEU A C 1
ATOM 668 O O . LEU A 1 91 ? 27.191 -5.242 -11.436 1.00 68.44 91 LEU A O 1
ATOM 672 N N . SER A 1 92 ? 26.557 -4.221 -13.325 1.00 65.69 92 SER A N 1
ATOM 673 C CA . SER A 1 92 ? 25.350 -3.641 -12.728 1.00 65.69 92 SER A CA 1
ATOM 674 C C . SER A 1 92 ? 24.332 -4.713 -12.345 1.00 65.69 92 SER A C 1
ATOM 676 O O . SER A 1 92 ? 23.704 -4.589 -11.300 1.00 65.69 92 SER A O 1
ATOM 678 N N . MET A 1 93 ? 24.206 -5.794 -13.123 1.00 64.94 93 MET A N 1
ATOM 679 C CA . MET A 1 93 ? 23.386 -6.950 -12.746 1.00 64.94 93 MET A CA 1
ATOM 680 C C . MET A 1 93 ? 23.942 -7.664 -11.509 1.00 64.94 93 MET A C 1
ATOM 682 O O . MET A 1 93 ? 23.165 -8.015 -10.632 1.00 64.94 93 MET A O 1
ATOM 686 N N . VAL A 1 94 ? 25.264 -7.842 -11.402 1.00 65.44 94 VAL A N 1
ATOM 687 C CA . VAL A 1 94 ? 25.904 -8.459 -10.224 1.00 65.44 94 VAL A CA 1
ATOM 688 C C . VAL A 1 94 ? 25.754 -7.581 -8.984 1.00 65.44 94 VAL A C 1
ATOM 690 O O . VAL A 1 94 ? 25.375 -8.089 -7.937 1.00 65.44 94 VAL A O 1
ATOM 693 N N . VAL A 1 95 ? 25.990 -6.271 -9.094 1.00 67.12 95 VAL A N 1
ATOM 694 C CA . VAL A 1 95 ? 25.803 -5.318 -7.987 1.00 67.12 95 VAL A CA 1
ATOM 695 C C . VAL A 1 95 ? 24.345 -5.311 -7.529 1.00 67.12 95 VAL A C 1
ATOM 697 O O . VAL A 1 95 ? 24.087 -5.385 -6.334 1.00 67.12 95 VAL A O 1
ATOM 700 N N . GLN A 1 96 ? 23.391 -5.318 -8.465 1.00 61.44 96 GLN A N 1
ATOM 701 C CA . GLN A 1 96 ? 21.968 -5.390 -8.128 1.00 61.44 96 GLN A CA 1
ATOM 702 C C . GLN A 1 96 ? 21.526 -6.756 -7.594 1.00 61.44 96 GLN A C 1
ATOM 704 O O . GLN A 1 96 ? 20.569 -6.809 -6.836 1.00 61.44 96 GLN A O 1
ATOM 709 N N . ALA A 1 97 ? 22.191 -7.853 -7.966 1.00 59.88 97 ALA A N 1
ATOM 710 C CA . ALA A 1 97 ? 21.911 -9.187 -7.433 1.00 59.88 97 ALA A CA 1
ATOM 711 C C . ALA A 1 97 ? 22.568 -9.434 -6.063 1.00 59.88 97 ALA A C 1
ATOM 713 O O . ALA A 1 97 ? 22.071 -10.244 -5.286 1.00 59.88 97 ALA A O 1
ATOM 714 N N . ALA A 1 98 ? 23.666 -8.739 -5.754 1.00 60.50 98 ALA A N 1
ATOM 715 C CA . ALA A 1 98 ? 24.354 -8.823 -4.466 1.00 60.50 98 ALA A CA 1
ATOM 716 C C . ALA A 1 98 ? 23.601 -8.103 -3.335 1.00 60.50 98 ALA A C 1
ATOM 718 O O . ALA A 1 98 ? 23.758 -8.445 -2.169 1.00 60.50 98 ALA A O 1
ATOM 719 N N . ASP A 1 99 ? 22.773 -7.126 -3.687 1.00 53.69 99 ASP A N 1
ATOM 720 C CA . ASP A 1 99 ? 21.990 -6.299 -2.771 1.00 53.69 99 ASP A CA 1
ATOM 721 C C . ASP A 1 99 ? 20.838 -7.067 -2.068 1.00 53.69 99 ASP A C 1
ATOM 723 O O . ASP A 1 99 ? 20.819 -7.101 -0.838 1.00 53.69 99 ASP A O 1
ATOM 727 N N . PRO A 1 100 ? 19.931 -7.792 -2.768 1.00 51.28 100 PRO A N 1
ATOM 728 C CA . PRO A 1 100 ? 18.875 -8.581 -2.118 1.00 51.28 100 PRO A CA 1
ATOM 729 C C . PRO A 1 100 ? 19.421 -9.740 -1.277 1.00 51.28 100 PRO A C 1
ATOM 731 O O . PRO A 1 100 ? 18.782 -10.151 -0.313 1.00 51.28 100 PRO A O 1
ATOM 734 N N . LEU A 1 101 ? 20.636 -10.216 -1.574 1.00 49.06 101 LEU A N 1
ATOM 735 C CA . LEU A 1 101 ? 21.323 -11.194 -0.732 1.00 49.06 101 LEU A CA 1
ATOM 736 C C . LEU A 1 101 ? 21.661 -10.654 0.661 1.00 49.06 101 LEU A C 1
ATOM 738 O O . LEU A 1 101 ? 22.074 -11.452 1.485 1.00 49.06 101 LEU A O 1
ATOM 742 N N . THR A 1 102 ? 21.517 -9.356 0.950 1.00 50.09 102 THR A N 1
ATOM 743 C CA . THR A 1 102 ? 21.701 -8.825 2.313 1.00 50.09 102 THR A CA 1
ATOM 744 C C . THR A 1 102 ? 20.405 -8.691 3.111 1.00 50.09 102 THR A C 1
ATOM 746 O O . THR A 1 102 ? 20.448 -8.864 4.326 1.00 50.09 102 THR A O 1
ATOM 749 N N . ASP A 1 103 ? 19.257 -8.485 2.457 1.00 51.81 103 ASP A N 1
ATOM 750 C CA . ASP A 1 103 ? 17.952 -8.424 3.138 1.00 51.81 103 ASP A CA 1
ATOM 751 C C . ASP A 1 103 ? 17.394 -9.830 3.463 1.00 51.81 103 ASP A C 1
ATOM 753 O O . ASP A 1 103 ? 16.684 -9.995 4.458 1.00 51.81 103 ASP A O 1
ATOM 757 N N . ASP A 1 104 ? 17.752 -10.855 2.675 1.00 53.50 104 ASP A N 1
ATOM 758 C CA . ASP A 1 104 ? 17.282 -12.243 2.856 1.00 53.50 104 ASP A CA 1
ATOM 759 C C . ASP A 1 104 ? 18.062 -13.057 3.909 1.00 53.50 104 ASP A C 1
ATOM 761 O O . ASP A 1 104 ? 17.583 -14.108 4.341 1.00 53.50 104 ASP A O 1
ATOM 765 N N . LEU A 1 105 ? 19.239 -12.607 4.369 1.00 58.00 105 LEU A N 1
ATOM 766 C CA . LEU A 1 105 ? 20.052 -13.379 5.334 1.00 58.00 105 LEU A CA 1
ATOM 767 C C . LEU A 1 105 ? 19.387 -13.529 6.708 1.00 58.00 105 LEU A C 1
ATOM 769 O O . LEU A 1 105 ? 19.698 -14.472 7.431 1.00 58.00 105 LEU A O 1
ATOM 773 N N . ASP A 1 106 ? 18.445 -12.641 7.031 1.00 73.12 106 ASP A N 1
ATOM 774 C CA . ASP A 1 106 ? 17.650 -12.655 8.263 1.00 73.12 106 ASP A CA 1
ATOM 775 C C . ASP A 1 106 ? 16.163 -12.960 7.996 1.00 73.12 106 ASP A C 1
ATOM 777 O O . ASP A 1 106 ? 15.282 -12.582 8.784 1.00 73.12 106 ASP A O 1
ATOM 781 N N . ALA A 1 107 ? 15.855 -13.629 6.879 1.00 80.69 107 ALA A N 1
ATOM 782 C CA . ALA A 1 107 ? 14.498 -14.061 6.585 1.00 80.69 107 ALA A CA 1
ATOM 783 C C . ALA A 1 107 ? 14.013 -15.060 7.649 1.00 80.69 107 ALA A C 1
ATOM 785 O O . ALA A 1 107 ? 14.612 -16.107 7.900 1.00 80.69 107 ALA A O 1
ATOM 786 N N . VAL A 1 108 ? 12.891 -14.731 8.281 1.00 87.69 108 VAL A N 1
ATOM 787 C CA . VAL A 1 108 ? 12.199 -15.572 9.257 1.00 87.69 108 VAL A CA 1
ATOM 788 C C . VAL A 1 108 ? 10.841 -15.978 8.708 1.00 87.69 108 VAL A C 1
ATOM 790 O O . VAL A 1 108 ? 10.189 -15.226 7.983 1.00 87.69 108 VAL A O 1
ATOM 793 N N . GLU A 1 109 ? 10.406 -17.184 9.056 1.00 91.31 109 GLU A N 1
ATOM 794 C CA . GLU A 1 109 ? 9.132 -17.720 8.588 1.00 91.31 109 GLU A CA 1
ATOM 795 C C . GLU A 1 109 ? 7.967 -17.208 9.451 1.00 91.31 109 GLU A C 1
ATOM 797 O O . GLU A 1 109 ? 7.973 -17.316 10.682 1.00 91.31 109 GLU A O 1
ATOM 802 N N . LEU A 1 110 ? 6.935 -16.689 8.790 1.00 90.56 110 LEU A N 1
ATOM 803 C CA . LEU A 1 110 ? 5.609 -16.472 9.352 1.00 90.56 110 LEU A CA 1
ATOM 804 C C . LEU A 1 110 ? 4.657 -17.531 8.794 1.00 90.56 110 LEU A C 1
ATOM 806 O O . LEU A 1 110 ? 4.379 -17.561 7.595 1.00 90.56 110 LEU A O 1
ATOM 810 N N . ALA A 1 111 ? 4.147 -18.387 9.674 1.00 90.44 111 ALA A N 1
ATOM 811 C CA . ALA A 1 111 ? 3.108 -19.353 9.344 1.00 90.44 111 ALA A CA 1
ATOM 812 C C . ALA A 1 111 ? 1.711 -18.755 9.584 1.00 90.44 111 ALA A C 1
ATOM 814 O O . ALA A 1 111 ? 1.495 -18.045 10.566 1.00 90.44 111 ALA A O 1
ATOM 815 N N . SER A 1 112 ? 0.777 -19.078 8.693 1.00 88.44 112 SER A N 1
ATOM 816 C CA . SER A 1 112 ? -0.652 -18.753 8.758 1.00 88.44 112 SER A CA 1
ATOM 817 C C . SER A 1 112 ? -1.473 -19.939 8.245 1.00 88.44 112 SER A C 1
ATOM 819 O O . SER A 1 112 ? -0.927 -20.835 7.591 1.00 88.44 112 SER A O 1
ATOM 821 N N . ASP A 1 113 ? -2.792 -19.908 8.435 1.00 87.44 113 ASP A N 1
ATOM 822 C CA . ASP A 1 113 ? -3.706 -20.920 7.881 1.00 87.44 113 ASP A CA 1
ATOM 823 C C . ASP A 1 113 ? -3.654 -20.999 6.344 1.00 87.44 113 ASP A C 1
ATOM 825 O O . ASP A 1 113 ? -4.044 -22.004 5.750 1.00 87.44 113 ASP A O 1
ATOM 829 N N . ARG A 1 114 ? -3.167 -19.943 5.675 1.00 88.00 114 ARG A N 1
ATOM 830 C CA . ARG A 1 114 ? -3.047 -19.878 4.210 1.00 88.00 114 ARG A CA 1
ATOM 831 C C . ARG A 1 114 ? -1.662 -20.228 3.675 1.00 88.00 114 ARG A C 1
ATOM 833 O O . ARG A 1 114 ? -1.459 -20.183 2.462 1.00 88.00 114 ARG A O 1
ATOM 840 N N . GLY A 1 115 ? -0.719 -20.578 4.547 1.00 88.69 115 GLY A N 1
ATOM 841 C CA . GLY A 1 115 ? 0.627 -20.990 4.167 1.00 88.69 115 GLY A CA 1
ATOM 842 C C . GLY A 1 115 ? 1.722 -20.282 4.955 1.00 88.69 115 GLY A C 1
ATOM 843 O O . GLY A 1 115 ? 1.494 -19.716 6.024 1.00 88.69 115 GLY A O 1
ATOM 844 N N . ARG A 1 116 ? 2.937 -20.348 4.413 1.00 89.31 116 ARG A N 1
ATOM 845 C CA . ARG A 1 116 ? 4.164 -19.854 5.042 1.00 89.31 116 ARG A CA 1
ATOM 846 C C . ARG A 1 116 ? 4.776 -18.757 4.186 1.00 89.31 116 ARG A C 1
ATOM 848 O O . ARG A 1 116 ? 4.842 -18.898 2.967 1.00 89.31 116 ARG A O 1
ATOM 855 N N . LEU A 1 117 ? 5.224 -17.685 4.828 1.00 89.44 117 LEU A N 1
ATOM 856 C CA . LEU A 1 117 ? 5.854 -16.540 4.183 1.00 89.44 117 LEU A CA 1
ATOM 857 C C . LEU A 1 117 ? 7.206 -16.259 4.842 1.00 89.44 117 LEU A C 1
ATOM 859 O O . LEU A 1 117 ? 7.266 -16.056 6.053 1.00 89.44 117 LEU A O 1
ATOM 863 N N . GLY A 1 118 ? 8.274 -16.218 4.047 1.00 89.56 118 GLY A N 1
ATOM 864 C CA . GLY A 1 118 ? 9.562 -15.682 4.485 1.00 89.56 118 GLY A CA 1
ATOM 865 C C . GLY A 1 118 ? 9.529 -14.155 4.460 1.00 89.56 118 GLY A C 1
ATOM 866 O O . GLY A 1 118 ? 9.098 -13.566 3.469 1.00 89.56 118 GLY A O 1
ATOM 867 N N . LEU A 1 119 ? 9.939 -13.512 5.551 1.00 87.31 119 LEU A N 1
ATOM 868 C CA . LEU A 1 119 ? 9.987 -12.053 5.659 1.00 87.31 119 LEU A CA 1
ATOM 869 C C . LEU A 1 119 ? 11.136 -11.598 6.572 1.00 87.31 119 LEU A C 1
ATOM 871 O O . LEU A 1 119 ? 11.556 -12.367 7.436 1.00 87.31 119 LEU A O 1
ATOM 875 N N . PRO A 1 120 ? 11.639 -10.357 6.435 1.00 85.38 120 PRO A N 1
ATOM 876 C CA . PRO A 1 120 ? 12.726 -9.860 7.275 1.00 85.38 120 PRO A CA 1
ATOM 877 C C . PRO A 1 120 ? 12.357 -9.872 8.760 1.00 85.38 120 PRO A C 1
ATOM 879 O O . PRO A 1 120 ? 11.259 -9.453 9.133 1.00 85.38 120 PRO A O 1
ATOM 882 N N . ARG A 1 121 ? 13.289 -10.263 9.638 1.00 84.62 121 ARG A N 1
ATOM 883 C CA . ARG A 1 121 ? 13.053 -10.345 11.094 1.00 84.62 121 ARG A CA 1
ATOM 884 C C . ARG A 1 121 ? 12.443 -9.086 11.717 1.00 84.62 121 ARG A C 1
ATOM 886 O O . ARG A 1 121 ? 11.636 -9.197 12.637 1.00 84.62 121 ARG A O 1
ATOM 893 N N . SER A 1 122 ? 12.769 -7.908 11.186 1.00 82.50 122 SER A N 1
ATOM 894 C CA . SER A 1 122 ? 12.199 -6.619 11.602 1.00 82.50 122 SER A CA 1
ATOM 895 C C . SER A 1 122 ? 10.678 -6.518 11.419 1.00 82.50 122 SER A C 1
ATOM 897 O O . SER A 1 122 ? 10.018 -5.837 12.195 1.00 82.50 122 SER A O 1
ATOM 899 N N . LYS A 1 123 ? 10.097 -7.213 10.434 1.00 87.50 123 LYS A N 1
ATOM 900 C CA . LYS A 1 123 ? 8.653 -7.185 10.151 1.00 87.50 123 LYS A CA 1
ATOM 901 C C . LYS A 1 123 ? 7.859 -8.239 10.919 1.00 87.50 123 LYS A C 1
ATOM 903 O O . LYS A 1 123 ? 6.641 -8.110 11.020 1.00 87.50 123 LYS A O 1
ATOM 908 N N . LEU A 1 124 ? 8.512 -9.272 11.459 1.00 88.81 124 LEU A N 1
ATOM 909 C CA . LEU A 1 124 ? 7.835 -10.453 12.006 1.00 88.81 124 LEU A CA 1
ATOM 910 C C . LEU A 1 124 ? 6.844 -10.116 13.119 1.00 88.81 124 LEU A C 1
ATOM 912 O O . LEU A 1 124 ? 5.716 -10.605 13.095 1.00 88.81 124 LEU A O 1
ATOM 916 N N . ALA A 1 125 ? 7.256 -9.280 14.072 1.00 90.31 125 ALA A N 1
ATOM 917 C CA . ALA A 1 125 ? 6.409 -8.868 15.185 1.00 90.31 125 ALA A CA 1
ATOM 918 C C . ALA A 1 125 ? 5.149 -8.139 14.694 1.00 90.31 125 ALA A C 1
ATOM 920 O O . ALA A 1 125 ? 4.033 -8.558 15.011 1.00 90.31 125 ALA A O 1
ATOM 921 N N . THR A 1 126 ? 5.322 -7.110 13.857 1.00 92.06 126 THR A N 1
ATOM 922 C CA . THR A 1 126 ? 4.211 -6.334 13.292 1.00 92.06 126 THR A CA 1
ATOM 923 C C . THR A 1 126 ? 3.291 -7.208 12.443 1.00 92.06 126 THR A C 1
ATOM 925 O O . THR A 1 126 ? 2.082 -7.183 12.645 1.00 92.06 126 THR A O 1
ATOM 928 N N . TYR A 1 127 ? 3.832 -8.033 11.541 1.00 93.56 127 TYR A N 1
ATOM 929 C CA . TYR A 1 127 ? 3.019 -8.884 10.666 1.00 93.56 127 TYR A CA 1
ATOM 930 C C . TYR A 1 127 ? 2.239 -9.942 11.451 1.00 93.56 127 TYR A C 1
ATOM 932 O O . TYR A 1 127 ? 1.077 -10.203 11.140 1.00 93.56 127 TYR A O 1
ATOM 940 N N . ARG A 1 128 ? 2.839 -10.531 12.492 1.00 93.12 128 ARG A N 1
ATOM 941 C CA . ARG A 1 128 ? 2.150 -11.486 13.368 1.00 93.12 128 ARG A CA 1
ATOM 942 C C . ARG A 1 128 ? 1.011 -10.814 14.135 1.00 93.12 128 ARG A C 1
ATOM 944 O O . ARG A 1 128 ? -0.080 -11.377 14.200 1.00 93.12 128 ARG A O 1
ATOM 951 N N . ALA A 1 129 ? 1.251 -9.625 14.689 1.00 94.19 129 ALA A N 1
ATOM 952 C CA . ALA A 1 129 ? 0.226 -8.855 15.388 1.00 94.19 129 ALA A CA 1
ATOM 953 C C . ALA A 1 129 ? -0.904 -8.424 14.439 1.00 94.19 129 ALA A C 1
ATOM 955 O O . ALA A 1 129 ? -2.074 -8.604 14.768 1.00 94.19 129 ALA A O 1
ATOM 956 N N . ALA A 1 130 ? -0.564 -7.946 13.239 1.00 95.50 130 ALA A N 1
ATOM 957 C CA . ALA A 1 130 ? -1.526 -7.499 12.234 1.00 95.50 130 ALA A CA 1
ATOM 958 C C . ALA A 1 130 ? -2.392 -8.650 11.733 1.00 95.50 130 ALA A C 1
ATOM 960 O O . ALA A 1 130 ? -3.612 -8.530 11.708 1.00 95.50 130 ALA A O 1
ATOM 961 N N . THR A 1 131 ? -1.771 -9.789 11.411 1.00 95.31 131 THR A N 1
ATOM 962 C CA . THR A 1 131 ? -2.491 -10.990 10.969 1.00 95.31 131 THR A CA 1
ATOM 963 C C . THR A 1 131 ? -3.483 -11.439 12.040 1.00 95.31 131 THR A C 1
ATOM 965 O O . THR A 1 131 ? -4.662 -11.599 11.742 1.00 95.31 131 THR A O 1
ATOM 968 N N . ARG A 1 132 ? -3.051 -11.529 13.308 1.00 95.12 132 ARG A N 1
ATOM 969 C CA . ARG A 1 132 ? -3.936 -11.895 14.425 1.00 95.12 132 ARG A CA 1
ATOM 970 C C . ARG A 1 132 ? -5.083 -10.900 14.611 1.00 95.12 132 ARG A C 1
ATOM 972 O O . ARG A 1 132 ? -6.229 -11.314 14.765 1.00 95.12 132 ARG A O 1
ATOM 979 N N . PHE A 1 133 ? -4.787 -9.601 14.582 1.00 96.56 133 PHE A N 1
ATOM 980 C CA . PHE A 1 133 ? -5.795 -8.548 14.710 1.00 96.56 133 PHE A CA 1
ATOM 981 C C . PHE A 1 133 ? -6.847 -8.643 13.596 1.00 96.56 133 PHE A C 1
ATOM 983 O O . PHE A 1 133 ? -8.050 -8.594 13.852 1.00 96.56 133 PHE A O 1
ATOM 990 N N . MET A 1 134 ? -6.398 -8.839 12.357 1.00 96.56 134 MET A N 1
ATOM 991 C CA . MET A 1 134 ? -7.266 -8.999 11.194 1.00 96.56 134 MET A CA 1
ATOM 992 C C . MET A 1 134 ? -8.096 -10.289 11.262 1.00 96.56 134 MET A C 1
ATOM 994 O O . MET A 1 134 ? -9.281 -10.270 10.938 1.00 96.56 134 MET A O 1
ATOM 998 N N . GLU A 1 135 ? -7.528 -11.399 11.734 1.00 95.38 135 GLU A N 1
ATOM 999 C CA . GLU A 1 135 ? -8.262 -12.650 11.969 1.00 95.38 135 GLU A CA 1
ATOM 1000 C C . GLU A 1 135 ? -9.329 -12.506 13.064 1.00 95.38 135 GLU A C 1
ATOM 1002 O O . GLU A 1 135 ? -10.410 -13.091 12.965 1.00 95.38 135 GLU A O 1
ATOM 1007 N N . GLU A 1 136 ? -9.041 -11.740 14.116 1.00 95.62 136 GLU A N 1
ATOM 1008 C CA . GLU A 1 136 ? -9.989 -11.395 15.176 1.00 95.62 136 GLU A CA 1
ATOM 1009 C C . GLU A 1 136 ? -11.135 -10.522 14.662 1.00 95.62 136 GLU A C 1
ATOM 1011 O O . GLU A 1 136 ? -12.294 -10.867 14.891 1.00 95.62 136 GLU A O 1
ATOM 1016 N N . ALA A 1 137 ? -10.832 -9.456 13.917 1.00 95.06 137 ALA A N 1
ATOM 1017 C CA . ALA A 1 137 ? -11.839 -8.615 13.268 1.00 95.06 137 ALA A CA 1
ATOM 1018 C C . ALA A 1 137 ? -12.719 -9.434 12.312 1.00 95.06 137 ALA A C 1
ATOM 1020 O O . ALA A 1 137 ? -13.947 -9.394 12.399 1.00 95.06 137 ALA A O 1
ATOM 1021 N N . ARG A 1 138 ? -12.104 -10.298 11.491 1.00 93.88 138 ARG A N 1
ATOM 1022 C CA . ARG A 1 138 ? -12.820 -11.227 10.607 1.00 93.88 138 ARG A CA 1
ATOM 1023 C C . ARG A 1 138 ? -13.789 -12.122 11.378 1.00 93.88 138 ARG A C 1
ATOM 1025 O O . ARG A 1 138 ? -14.922 -12.301 10.943 1.00 93.88 138 ARG A O 1
ATOM 1032 N N . ARG A 1 139 ? -13.367 -12.687 12.517 1.00 94.94 139 ARG A N 1
ATOM 1033 C CA . ARG A 1 139 ? -14.232 -13.527 13.369 1.00 94.94 139 ARG A CA 1
ATOM 1034 C C . ARG A 1 139 ? -15.429 -12.761 13.935 1.00 94.94 139 ARG A C 1
ATOM 1036 O O . ARG A 1 139 ? -16.458 -13.380 14.184 1.00 94.94 139 ARG A O 1
ATOM 1043 N N . ARG A 1 140 ? -15.308 -11.443 14.110 1.00 95.06 140 ARG A N 1
ATOM 1044 C CA . ARG A 1 140 ? -16.402 -10.549 14.522 1.00 95.06 140 ARG A CA 1
ATOM 1045 C C . ARG A 1 140 ? -17.248 -10.032 13.351 1.00 95.06 140 ARG A C 1
ATOM 1047 O O . ARG A 1 140 ? -18.211 -9.314 13.583 1.00 95.06 140 ARG A O 1
ATOM 1054 N N . GLY A 1 141 ? -16.925 -10.402 12.109 1.00 93.81 141 GLY A N 1
ATOM 1055 C CA . GLY A 1 141 ? -17.603 -9.891 10.912 1.00 93.81 141 GLY A CA 1
ATOM 1056 C C . GLY A 1 141 ? -17.239 -8.443 10.565 1.00 93.81 141 GLY A C 1
ATOM 1057 O O . GLY A 1 141 ? -17.923 -7.815 9.763 1.00 93.81 141 GLY A O 1
ATOM 1058 N N . GLU A 1 142 ? -16.171 -7.911 11.157 1.00 94.38 142 GLU A N 1
ATOM 1059 C CA . GLU A 1 142 ? -15.689 -6.550 10.936 1.00 94.38 142 GLU A CA 1
ATOM 1060 C C . GLU A 1 142 ? -14.672 -6.520 9.792 1.00 94.38 142 GLU A C 1
ATOM 1062 O O . GLU A 1 142 ? -13.872 -7.447 9.623 1.00 94.38 142 GLU A O 1
ATOM 1067 N N . GLN A 1 143 ? -14.663 -5.431 9.022 1.00 94.81 143 GLN A N 1
ATOM 1068 C CA . GLN A 1 143 ? -13.650 -5.221 7.991 1.00 94.81 143 GLN A CA 1
ATOM 1069 C C . GLN A 1 143 ? -12.500 -4.347 8.492 1.00 94.81 143 GLN A C 1
ATOM 1071 O O . GLN A 1 143 ? -12.681 -3.444 9.312 1.00 94.81 143 GLN A O 1
ATOM 1076 N N . VAL A 1 144 ? -11.312 -4.621 7.951 1.00 96.94 144 VAL A N 1
ATOM 1077 C CA . VAL A 1 144 ? -10.075 -3.891 8.238 1.00 96.94 144 VAL A CA 1
ATOM 1078 C C . VAL A 1 144 ? -9.509 -3.347 6.931 1.00 96.94 144 VAL A C 1
ATOM 1080 O O . VAL A 1 144 ? -9.328 -4.102 5.972 1.00 96.94 144 VAL A O 1
ATOM 1083 N N . MET A 1 145 ? -9.205 -2.053 6.879 1.00 97.31 145 MET A N 1
ATOM 1084 C CA . MET A 1 145 ? -8.496 -1.446 5.753 1.00 97.31 145 MET A CA 1
ATOM 1085 C C . MET A 1 145 ? -7.014 -1.243 6.078 1.00 97.31 145 MET A C 1
ATOM 1087 O O . MET A 1 145 ? -6.679 -0.732 7.141 1.00 97.31 145 MET A O 1
ATOM 1091 N N . LEU A 1 146 ? -6.117 -1.629 5.175 1.00 96.62 146 LEU A N 1
ATOM 1092 C CA . LEU A 1 146 ? -4.683 -1.365 5.301 1.00 96.62 146 LEU A CA 1
ATOM 1093 C C . LEU A 1 146 ? -4.338 -0.079 4.557 1.00 96.62 146 LEU A C 1
ATOM 1095 O O . LEU A 1 146 ? -4.750 0.090 3.411 1.00 96.62 146 LEU A O 1
ATOM 1099 N N . VAL A 1 147 ? -3.584 0.814 5.193 1.00 95.62 147 VAL A N 1
ATOM 1100 C CA . VAL A 1 147 ? -3.186 2.093 4.600 1.00 95.62 147 VAL A CA 1
ATOM 1101 C C . VAL A 1 147 ? -1.700 2.353 4.867 1.00 95.62 147 VAL A C 1
ATOM 1103 O O . VAL A 1 147 ? -1.260 2.185 5.999 1.00 95.62 147 VAL A O 1
ATOM 1106 N N . PRO A 1 148 ? -0.904 2.799 3.883 1.00 93.81 148 PRO A N 1
ATOM 1107 C CA . PRO A 1 148 ? -1.220 2.856 2.457 1.00 93.81 148 PRO A CA 1
ATOM 1108 C C . PRO A 1 148 ? -0.880 1.554 1.698 1.00 93.81 148 PRO A C 1
ATOM 1110 O O . PRO A 1 148 ? -1.233 1.441 0.532 1.00 93.81 148 PRO A O 1
ATOM 1113 N N . GLU A 1 149 ? -0.201 0.572 2.302 1.00 90.94 149 GLU A N 1
ATOM 1114 C CA . GLU A 1 149 ? 0.220 -0.688 1.648 1.00 90.94 149 GLU A CA 1
ATOM 1115 C C . GLU A 1 149 ? 0.093 -1.888 2.625 1.00 90.94 149 GLU A C 1
ATOM 1117 O O . GLU A 1 149 ? -0.533 -1.766 3.672 1.00 90.94 149 GLU A O 1
ATOM 1122 N N . ASP A 1 150 ? 0.691 -3.036 2.279 1.00 90.88 150 ASP A N 1
ATOM 1123 C CA . ASP A 1 150 ? 0.746 -4.334 2.971 1.00 90.88 150 ASP A CA 1
ATOM 1124 C C . ASP A 1 150 ? -0.358 -5.346 2.618 1.00 90.88 150 ASP A C 1
ATOM 1126 O O . ASP A 1 150 ? -0.778 -6.149 3.449 1.00 90.88 150 ASP A O 1
ATOM 1130 N N . THR A 1 151 ? -0.761 -5.420 1.342 1.00 91.56 151 THR A N 1
ATOM 1131 C CA . THR A 1 151 ? -1.795 -6.362 0.854 1.00 91.56 151 THR A CA 1
ATOM 1132 C C . THR A 1 151 ? -1.566 -7.826 1.196 1.00 91.56 151 THR A C 1
ATOM 1134 O O . THR A 1 151 ? -2.517 -8.602 1.256 1.00 91.56 151 THR A O 1
ATOM 1137 N N . THR A 1 152 ? -0.320 -8.230 1.429 1.00 92.00 152 THR A N 1
ATOM 1138 C CA . THR A 1 152 ? 0.012 -9.582 1.886 1.00 92.00 152 THR A CA 1
ATOM 1139 C C . THR A 1 152 ? -0.729 -9.950 3.175 1.00 92.00 152 THR A C 1
ATOM 1141 O O . THR A 1 152 ? -1.133 -11.100 3.333 1.00 92.00 152 THR A O 1
ATOM 1144 N N . LEU A 1 153 ? -0.987 -8.987 4.066 1.00 94.69 153 LEU A N 1
ATOM 1145 C CA . LEU A 1 153 ? -1.731 -9.218 5.305 1.00 94.69 153 LEU A CA 1
ATOM 1146 C C . LEU A 1 153 ? -3.194 -9.612 5.050 1.00 94.69 153 LEU A C 1
ATOM 1148 O O . LEU A 1 153 ? -3.722 -10.446 5.782 1.00 94.69 153 LEU A O 1
ATOM 1152 N N . TYR A 1 154 ? -3.829 -9.111 3.980 1.00 95.69 154 TYR A N 1
ATOM 1153 C CA . TYR A 1 154 ? -5.160 -9.582 3.570 1.00 95.69 154 TYR A CA 1
ATOM 1154 C C . TYR A 1 154 ? -5.152 -11.066 3.237 1.00 95.69 154 TYR A C 1
ATOM 1156 O O . TYR A 1 154 ? -6.000 -11.817 3.720 1.00 95.69 154 TYR A O 1
ATOM 1164 N N . PHE A 1 155 ? -4.162 -11.498 2.452 1.00 94.00 155 PHE A N 1
ATOM 1165 C CA . PHE A 1 155 ? -3.995 -12.909 2.140 1.00 94.00 155 PHE A CA 1
ATOM 1166 C C . PHE A 1 155 ? -3.780 -13.714 3.423 1.00 94.00 155 PHE A C 1
ATOM 1168 O O . PHE A 1 155 ? -4.562 -14.619 3.689 1.00 94.00 155 PHE A O 1
ATOM 1175 N N . LEU A 1 156 ? -2.796 -13.358 4.252 1.00 93.69 156 LEU A N 1
ATOM 1176 C CA . LEU A 1 156 ? -2.465 -14.114 5.466 1.00 93.69 156 LEU A CA 1
ATOM 1177 C C . LEU A 1 156 ? -3.653 -14.237 6.431 1.00 93.69 156 LEU A C 1
ATOM 1179 O O . LEU A 1 156 ? -3.945 -15.338 6.888 1.00 93.69 156 LEU A O 1
ATOM 1183 N N . ALA A 1 157 ? -4.389 -13.147 6.664 1.00 94.00 157 ALA A N 1
ATOM 1184 C CA . ALA A 1 157 ? -5.560 -13.138 7.542 1.00 94.00 157 ALA A CA 1
ATOM 1185 C C . ALA A 1 157 ? -6.830 -13.724 6.893 1.00 94.00 157 ALA A C 1
ATOM 1187 O O . ALA A 1 157 ? -7.874 -13.851 7.538 1.00 94.00 157 ALA A O 1
ATOM 1188 N N . GLY A 1 158 ? -6.781 -14.060 5.599 1.00 92.62 158 GLY A N 1
ATOM 1189 C CA . GLY A 1 158 ? -7.937 -14.515 4.832 1.00 92.62 158 GLY A CA 1
ATOM 1190 C C . GLY A 1 158 ? -9.073 -13.492 4.807 1.00 92.62 158 GLY A C 1
ATOM 1191 O O . GLY A 1 158 ? -10.231 -13.871 4.987 1.00 92.62 158 GLY A O 1
ATOM 1192 N N . LEU A 1 159 ? -8.727 -12.219 4.622 1.00 93.12 159 LEU A N 1
ATOM 1193 C CA . LEU A 1 159 ? -9.641 -11.105 4.382 1.00 93.12 159 LEU A CA 1
ATOM 1194 C C . LEU A 1 159 ? -9.490 -10.607 2.940 1.00 93.12 159 LEU A C 1
ATOM 1196 O O . LEU A 1 159 ? -8.464 -10.822 2.298 1.00 93.12 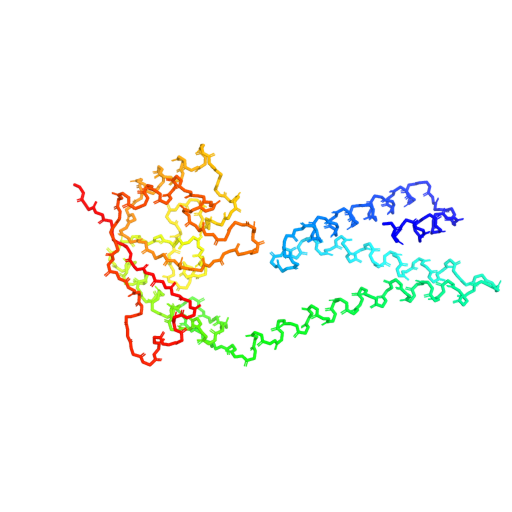159 LEU A O 1
ATOM 1200 N N . GLN A 1 160 ? -10.512 -9.926 2.430 1.00 93.69 160 GLN A N 1
ATOM 1201 C CA . GLN A 1 160 ? -10.398 -9.148 1.197 1.00 93.69 160 GLN A CA 1
ATOM 1202 C C . GLN A 1 160 ? -10.262 -7.666 1.527 1.00 93.69 160 GLN A C 1
ATOM 1204 O O . GLN A 1 160 ? -10.720 -7.219 2.579 1.00 93.69 160 GLN A O 1
ATOM 1209 N N . ALA A 1 161 ? -9.628 -6.918 0.624 1.00 95.25 161 ALA A N 1
ATOM 1210 C CA . ALA A 1 161 ? -9.617 -5.469 0.725 1.00 95.25 161 ALA A CA 1
ATOM 1211 C C . ALA A 1 161 ? -11.060 -4.935 0.607 1.00 95.25 161 ALA A C 1
ATOM 1213 O O . ALA A 1 161 ? -11.811 -5.424 -0.241 1.00 95.25 161 ALA A O 1
ATOM 1214 N N . PRO A 1 162 ? -11.455 -3.957 1.441 1.00 95.19 162 PRO A N 1
ATOM 1215 C CA . PRO A 1 162 ? -12.816 -3.415 1.450 1.00 95.19 162 PRO A CA 1
ATOM 1216 C C . PRO A 1 162 ? -13.141 -2.595 0.195 1.00 95.19 162 PRO A C 1
ATOM 1218 O O . PRO A 1 162 ? -14.303 -2.398 -0.151 1.00 95.19 162 PRO A O 1
ATOM 1221 N N . THR A 1 163 ? -12.111 -2.118 -0.496 1.00 95.25 163 THR A N 1
ATOM 1222 C CA . THR A 1 163 ? -12.200 -1.302 -1.703 1.00 95.25 163 THR A CA 1
ATOM 1223 C C . THR A 1 163 ? -11.553 -2.030 -2.879 1.00 95.25 163 THR A C 1
ATOM 1225 O O . THR A 1 163 ? -10.800 -2.996 -2.727 1.00 95.25 163 THR A O 1
ATOM 1228 N N . ARG A 1 164 ? -11.806 -1.535 -4.092 1.00 93.62 164 ARG A N 1
ATOM 1229 C CA . ARG A 1 164 ? -11.155 -2.038 -5.309 1.00 93.62 164 ARG A CA 1
ATOM 1230 C C . ARG A 1 164 ? -9.645 -1.777 -5.308 1.00 93.62 164 ARG A C 1
ATOM 1232 O O . ARG A 1 164 ? -8.892 -2.568 -5.874 1.00 93.62 164 ARG A O 1
ATOM 1239 N N . ALA A 1 165 ? -9.212 -0.668 -4.712 1.00 92.44 165 ALA A N 1
ATOM 1240 C CA . ALA A 1 165 ? -7.806 -0.329 -4.550 1.00 92.44 165 ALA A CA 1
ATOM 1241 C C . ALA A 1 165 ? -7.290 -0.894 -3.221 1.00 92.44 165 ALA A C 1
ATOM 1243 O O . ALA A 1 165 ? -7.566 -0.350 -2.162 1.00 92.44 165 ALA A O 1
ATOM 1244 N N . SER A 1 166 ? -6.518 -1.976 -3.271 1.00 91.44 166 SER A N 1
ATOM 1245 C CA . SER A 1 166 ? -5.940 -2.592 -2.068 1.00 91.44 166 SER A CA 1
ATOM 1246 C C . SER A 1 166 ? -4.594 -1.982 -1.650 1.00 91.44 166 SER A C 1
ATOM 1248 O O . SER A 1 166 ? -4.012 -2.407 -0.656 1.00 91.44 166 SER A O 1
ATOM 1250 N N . VAL A 1 167 ? -4.075 -1.037 -2.440 1.00 92.94 167 VAL A N 1
ATOM 1251 C CA . VAL A 1 167 ? -2.827 -0.299 -2.211 1.00 92.94 167 VAL A CA 1
ATOM 1252 C C . VAL A 1 167 ? -3.052 1.157 -2.608 1.00 92.94 167 VAL A C 1
ATOM 1254 O O . VAL A 1 167 ? -3.632 1.439 -3.656 1.00 92.94 167 VAL A O 1
ATOM 1257 N N . PHE A 1 168 ? -2.546 2.068 -1.788 1.00 94.50 168 PHE A N 1
ATOM 1258 C CA . PHE A 1 168 ? -2.694 3.514 -1.898 1.00 94.50 168 PHE A CA 1
ATOM 1259 C C . PHE A 1 168 ? -1.346 4.212 -2.099 1.00 94.50 168 PHE A C 1
ATOM 1261 O O . PHE A 1 168 ? -1.179 5.338 -1.650 1.00 94.50 168 PHE A O 1
ATOM 1268 N N . THR A 1 169 ? -0.370 3.569 -2.747 1.00 91.12 169 THR A N 1
ATOM 1269 C CA . THR A 1 169 ? 0.922 4.188 -3.092 1.00 91.12 169 THR A CA 1
ATOM 1270 C C . THR A 1 169 ? 0.749 5.305 -4.131 1.00 91.12 169 THR A C 1
ATOM 1272 O O . THR A 1 169 ? -0.278 5.346 -4.825 1.00 91.12 169 THR A O 1
ATOM 1275 N N . PRO A 1 170 ? 1.741 6.203 -4.291 1.00 89.94 170 PRO A N 1
ATOM 1276 C CA . PRO A 1 170 ? 1.639 7.328 -5.216 1.00 89.94 170 PRO A CA 1
ATOM 1277 C C . PRO A 1 170 ? 1.223 6.912 -6.633 1.00 89.94 170 PRO A C 1
ATOM 1279 O O . PRO A 1 170 ? 1.822 6.028 -7.245 1.00 89.94 170 PRO A O 1
ATOM 1282 N N . GLY A 1 171 ? 0.178 7.562 -7.151 1.00 86.00 171 GLY A N 1
ATOM 1283 C CA . GLY A 1 171 ? -0.327 7.362 -8.511 1.00 86.00 171 GLY A CA 1
ATOM 1284 C C . GLY A 1 171 ? -1.258 6.160 -8.721 1.00 86.00 171 GLY A C 1
ATOM 1285 O O . GLY A 1 171 ? -1.778 6.024 -9.827 1.00 86.00 171 GLY A O 1
ATOM 1286 N N . LEU A 1 172 ? -1.504 5.308 -7.713 1.00 89.81 172 LEU A N 1
ATOM 1287 C CA . LEU A 1 172 ? -2.490 4.217 -7.835 1.00 89.81 172 LEU A CA 1
ATOM 1288 C C . LEU A 1 172 ? -3.931 4.691 -7.651 1.00 89.81 172 LEU A C 1
ATOM 1290 O O . LEU A 1 172 ? -4.818 4.267 -8.390 1.00 89.81 172 LEU A O 1
ATOM 1294 N N . VAL A 1 173 ? -4.155 5.573 -6.681 1.00 93.25 173 VAL A N 1
ATOM 1295 C CA . VAL A 1 173 ? -5.401 6.328 -6.540 1.00 93.25 173 VAL A CA 1
ATOM 1296 C C . VAL A 1 173 ? -5.057 7.765 -6.891 1.00 93.25 173 VAL A C 1
ATOM 1298 O O . VAL A 1 173 ? -4.169 8.356 -6.286 1.00 93.25 173 VAL A O 1
ATOM 1301 N N . THR A 1 174 ? -5.670 8.289 -7.948 1.00 90.75 174 THR A N 1
ATOM 1302 C CA . THR A 1 174 ? -5.420 9.659 -8.405 1.00 90.75 174 THR A CA 1
ATOM 1303 C C . THR A 1 174 ? -6.477 10.606 -7.838 1.00 90.75 174 THR A C 1
ATOM 1305 O O . THR A 1 174 ? -7.647 10.208 -7.809 1.00 90.75 174 THR A O 1
ATOM 1308 N N . PRO A 1 175 ? -6.114 11.856 -7.491 1.00 91.94 175 PRO A N 1
ATOM 1309 C CA . PRO A 1 175 ? -7.065 12.875 -7.044 1.00 91.94 175 PRO A CA 1
ATOM 1310 C C . PRO A 1 175 ? -8.289 13.033 -7.960 1.00 91.94 175 PRO A C 1
ATOM 1312 O O . PRO A 1 175 ? -8.225 12.770 -9.168 1.00 91.94 175 PRO A O 1
ATOM 1315 N N . GLY A 1 176 ? -9.404 13.477 -7.378 1.00 94.19 176 GLY A N 1
ATOM 1316 C CA . GLY A 1 176 ? -10.696 13.590 -8.057 1.00 94.19 176 GLY A CA 1
ATOM 1317 C C . GLY A 1 176 ? -11.458 12.264 -8.093 1.00 94.19 176 GLY A C 1
ATOM 1318 O O . GLY A 1 176 ? -11.565 11.565 -7.087 1.00 94.19 176 GLY A O 1
ATOM 1319 N N . ARG A 1 177 ? -11.988 11.886 -9.264 1.00 95.94 177 ARG A N 1
ATOM 1320 C CA . ARG A 1 177 ? -12.975 10.797 -9.390 1.00 95.94 177 ARG A CA 1
ATOM 1321 C C . ARG A 1 177 ? -12.548 9.463 -8.759 1.00 95.94 177 ARG A C 1
ATOM 1323 O O . ARG A 1 177 ? -13.376 8.798 -8.148 1.00 95.94 177 ARG A O 1
ATOM 1330 N N . MET A 1 178 ? -11.288 9.042 -8.907 1.00 95.56 178 MET A N 1
ATOM 1331 C CA . MET A 1 178 ? -10.836 7.768 -8.321 1.00 95.56 178 MET A CA 1
ATOM 1332 C C . MET A 1 178 ? -10.793 7.826 -6.790 1.00 95.56 178 MET A C 1
ATOM 1334 O O . MET A 1 178 ? -11.178 6.854 -6.136 1.00 95.56 178 MET A O 1
ATOM 1338 N N . THR A 1 179 ? -10.361 8.951 -6.218 1.00 96.62 179 THR A N 1
ATOM 1339 C CA . THR A 1 179 ? -10.417 9.191 -4.772 1.00 96.62 179 THR A CA 1
ATOM 1340 C C . THR A 1 179 ? -11.861 9.212 -4.276 1.00 96.62 179 THR A C 1
ATOM 1342 O O . THR A 1 179 ? -12.178 8.513 -3.317 1.00 96.62 179 THR A O 1
ATOM 1345 N N . GLU A 1 180 ? -12.755 9.929 -4.958 1.00 97.06 180 GLU A N 1
ATOM 1346 C CA . GLU A 1 180 ? -14.185 9.995 -4.621 1.00 97.06 180 GLU A CA 1
ATOM 1347 C C . GLU A 1 180 ? -14.846 8.608 -4.635 1.00 97.06 180 GLU A C 1
ATOM 1349 O O . GLU A 1 180 ? -15.535 8.236 -3.686 1.00 97.06 180 GLU A O 1
ATOM 1354 N N . GLU A 1 181 ? -14.598 7.807 -5.677 1.00 96.69 181 GLU A N 1
ATOM 1355 C CA . GLU A 1 181 ? -15.106 6.433 -5.779 1.00 96.69 181 GLU A CA 1
ATOM 1356 C C . GLU A 1 181 ? -14.528 5.527 -4.681 1.00 96.69 181 GLU A C 1
ATOM 1358 O O . GLU A 1 181 ? -15.237 4.675 -4.144 1.00 96.69 181 GLU A O 1
ATOM 1363 N N . THR A 1 182 ? -13.257 5.717 -4.318 1.00 96.25 182 THR A N 1
ATOM 1364 C CA . THR A 1 182 ? -12.611 4.981 -3.222 1.00 96.25 182 THR A CA 1
ATOM 1365 C C . THR A 1 182 ? -13.248 5.333 -1.880 1.00 96.25 182 THR A C 1
ATOM 1367 O O . THR A 1 182 ? -13.593 4.433 -1.118 1.00 96.25 182 THR A O 1
ATOM 1370 N N . ILE A 1 183 ? -13.467 6.621 -1.608 1.00 96.00 183 ILE A N 1
ATOM 1371 C CA . ILE A 1 183 ? -14.162 7.094 -0.404 1.00 96.00 183 ILE A CA 1
ATOM 1372 C C . ILE A 1 183 ? -15.584 6.530 -0.359 1.00 96.00 183 ILE A C 1
ATOM 1374 O O . ILE A 1 183 ? -15.994 5.990 0.663 1.00 96.00 183 ILE A O 1
ATOM 1378 N N . ALA A 1 184 ? -16.317 6.564 -1.473 1.00 96.06 184 ALA A N 1
ATOM 1379 C CA . ALA A 1 184 ? -17.659 5.993 -1.541 1.00 96.06 184 ALA A CA 1
ATOM 1380 C C . ALA A 1 184 ? -17.673 4.483 -1.236 1.00 96.06 184 ALA A C 1
ATOM 1382 O O . ALA A 1 184 ? -18.592 4.003 -0.577 1.00 96.06 184 ALA A O 1
ATOM 1383 N N . GLN A 1 185 ? -16.653 3.731 -1.667 1.00 95.62 185 GLN A N 1
ATOM 1384 C CA . GLN A 1 185 ? -16.507 2.313 -1.315 1.00 95.62 185 GLN A CA 1
ATOM 1385 C C . GLN A 1 185 ? -16.211 2.113 0.174 1.00 95.62 185 GLN A C 1
ATOM 1387 O O . GLN A 1 185 ? -16.785 1.209 0.775 1.00 95.62 185 GLN A O 1
ATOM 1392 N N . ILE A 1 186 ? -15.358 2.954 0.771 1.00 94.44 186 ILE A N 1
ATOM 1393 C CA . ILE A 1 186 ? -15.073 2.922 2.215 1.00 94.44 186 ILE A CA 1
ATOM 1394 C C . ILE A 1 186 ? -16.350 3.187 3.011 1.00 94.44 186 ILE A C 1
ATOM 1396 O O . ILE A 1 186 ? -16.609 2.489 3.980 1.00 94.44 186 ILE A O 1
ATOM 1400 N N . GLU A 1 187 ? -17.160 4.155 2.585 1.00 92.81 187 GLU A N 1
ATOM 1401 C CA . GLU A 1 187 ? -18.411 4.517 3.255 1.00 92.81 187 GLU A CA 1
ATOM 1402 C C . GLU A 1 187 ? -19.517 3.471 3.070 1.00 92.81 187 GLU A C 1
ATOM 1404 O O . GLU A 1 187 ? -20.325 3.252 3.972 1.00 92.81 187 GLU A O 1
ATOM 1409 N N . ALA A 1 188 ? -19.550 2.801 1.915 1.00 92.88 188 ALA A N 1
ATOM 1410 C CA . ALA A 1 188 ? -20.483 1.712 1.649 1.00 92.88 188 ALA A CA 1
ATOM 1411 C C . ALA A 1 188 ? -20.099 0.404 2.365 1.00 92.88 188 ALA A C 1
ATOM 1413 O O . ALA A 1 188 ? -20.957 -0.456 2.574 1.00 92.88 188 ALA A O 1
ATOM 1414 N N . ALA A 1 189 ? -18.824 0.235 2.726 1.00 87.50 189 ALA A N 1
ATOM 1415 C CA . ALA A 1 189 ? -18.322 -0.932 3.437 1.00 87.50 189 ALA A CA 1
ATOM 1416 C C . ALA A 1 189 ? -18.278 -0.686 4.960 1.00 87.50 189 ALA A C 1
ATOM 1418 O O . ALA A 1 189 ? -17.923 0.399 5.414 1.00 87.50 189 ALA A O 1
ATOM 1419 N N . PRO A 1 190 ? -18.566 -1.694 5.803 1.00 81.56 190 PRO A N 1
ATOM 1420 C CA . PRO A 1 190 ? -18.435 -1.576 7.256 1.00 81.56 190 PRO A CA 1
ATOM 1421 C C . PRO A 1 190 ? -16.963 -1.710 7.694 1.00 81.56 190 PRO A C 1
ATOM 1423 O O . PRO A 1 190 ? -16.593 -2.630 8.429 1.00 81.56 190 PRO A O 1
ATOM 1426 N N . VAL A 1 191 ? -16.094 -0.816 7.214 1.00 94.88 191 VAL A N 1
ATOM 1427 C CA . VAL A 1 191 ? -14.680 -0.759 7.611 1.00 94.88 191 VAL A CA 1
ATOM 1428 C C . VAL A 1 191 ? -14.597 -0.249 9.045 1.00 94.88 191 VAL A C 1
ATOM 1430 O O . VAL A 1 191 ? -14.667 0.947 9.306 1.00 94.88 191 VAL A O 1
ATOM 1433 N N . ARG A 1 192 ? -14.476 -1.167 10.006 1.00 96.06 192 ARG A N 1
ATOM 1434 C CA . ARG A 1 192 ? -14.414 -0.808 11.427 1.00 96.06 192 ARG A CA 1
ATOM 1435 C C . ARG A 1 192 ? -13.043 -0.271 11.811 1.00 96.06 192 ARG A C 1
ATOM 1437 O O . ARG A 1 192 ? -12.956 0.652 12.620 1.00 96.06 192 ARG A O 1
ATOM 1444 N N . TYR A 1 193 ? -11.992 -0.849 11.236 1.00 97.56 193 TYR A N 1
ATOM 1445 C CA . TYR A 1 193 ? -10.617 -0.536 11.600 1.00 97.56 193 TYR A CA 1
ATOM 1446 C C . TYR A 1 193 ? -9.762 -0.171 10.395 1.00 97.56 193 TYR A C 1
ATOM 1448 O O . TYR A 1 193 ? -9.907 -0.754 9.320 1.00 97.56 193 TYR A O 1
ATOM 1456 N N . LEU A 1 194 ? -8.807 0.729 10.615 1.00 97.56 194 LEU A N 1
ATOM 1457 C CA . LEU A 1 194 ? -7.659 0.917 9.736 1.00 97.56 194 LEU A CA 1
ATOM 1458 C C . LEU A 1 194 ? -6.407 0.401 10.444 1.00 97.56 194 LEU A C 1
ATOM 1460 O O . LEU A 1 194 ? -6.217 0.656 11.634 1.00 97.56 194 LEU A O 1
ATOM 1464 N N . LEU A 1 195 ? -5.533 -0.279 9.708 1.00 97.31 195 LEU A N 1
ATOM 1465 C CA . LEU A 1 195 ? -4.137 -0.439 10.102 1.00 97.31 195 LEU A CA 1
ATOM 1466 C C . LEU A 1 195 ? -3.304 0.506 9.246 1.00 97.31 195 LEU A C 1
ATOM 1468 O O . LEU A 1 195 ? -3.205 0.328 8.031 1.00 97.31 195 LEU A O 1
ATOM 1472 N N . VAL A 1 196 ? -2.735 1.519 9.890 1.00 95.81 196 VAL A N 1
ATOM 1473 C CA . VAL A 1 196 ? -1.969 2.575 9.231 1.00 95.81 196 VAL A CA 1
ATOM 1474 C C . VAL A 1 196 ? -0.483 2.304 9.431 1.00 95.81 196 VAL A C 1
ATOM 1476 O O . VAL A 1 196 ? 0.029 2.357 10.547 1.00 95.81 196 VAL A O 1
ATOM 1479 N N . SER A 1 197 ? 0.211 1.984 8.345 1.00 91.44 197 SER A N 1
ATOM 1480 C CA . SER A 1 197 ? 1.663 1.845 8.292 1.00 91.44 197 SER A CA 1
ATOM 1481 C C . SER A 1 197 ? 2.314 3.222 8.210 1.00 91.44 197 SER A C 1
ATOM 1483 O O . SER A 1 197 ? 1.940 4.044 7.374 1.00 91.44 197 SER A O 1
ATOM 1485 N N . THR A 1 198 ? 3.329 3.467 9.039 1.00 86.06 198 THR A N 1
ATOM 1486 C CA . THR A 1 198 ? 4.107 4.720 9.009 1.00 86.06 198 THR A CA 1
ATOM 1487 C C . THR A 1 198 ? 5.323 4.627 8.083 1.00 86.06 198 THR A C 1
ATOM 1489 O O . THR A 1 198 ? 6.270 5.406 8.212 1.00 86.06 198 THR A O 1
ATOM 1492 N N . ARG A 1 199 ? 5.355 3.628 7.190 1.00 84.94 199 ARG A N 1
ATOM 1493 C CA . ARG A 1 199 ? 6.412 3.481 6.188 1.00 84.94 199 ARG A CA 1
ATOM 1494 C C . ARG A 1 199 ? 6.440 4.711 5.281 1.00 84.94 199 ARG A C 1
ATOM 1496 O O . ARG A 1 199 ? 5.401 5.189 4.836 1.00 84.94 199 ARG A O 1
ATOM 1503 N N . THR A 1 200 ? 7.645 5.170 4.964 1.00 86.94 200 THR A N 1
ATOM 1504 C CA . THR A 1 200 ? 7.867 6.177 3.929 1.00 86.94 200 THR A CA 1
ATOM 1505 C C . THR A 1 200 ? 8.105 5.523 2.569 1.00 86.94 200 THR A C 1
ATOM 1507 O O . THR A 1 200 ? 8.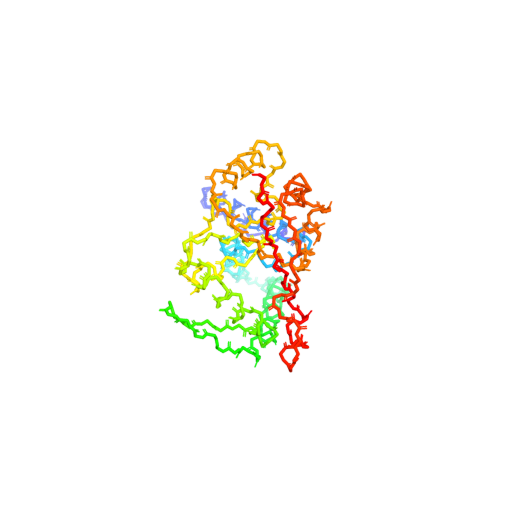546 4.376 2.476 1.00 86.94 200 THR A O 1
ATOM 1510 N N . PHE A 1 201 ? 7.816 6.278 1.514 1.00 84.38 201 PHE A N 1
ATOM 1511 C CA . PHE A 1 201 ? 7.800 5.838 0.120 1.00 84.38 201 PHE A CA 1
ATOM 1512 C C . PHE A 1 201 ? 8.794 6.623 -0.755 1.00 84.38 201 PHE A C 1
ATOM 1514 O O . PHE A 1 201 ? 8.407 7.152 -1.805 1.00 84.38 201 PHE A O 1
ATOM 1521 N N . PRO A 1 202 ? 10.078 6.766 -0.354 1.00 81.44 202 PRO A N 1
ATOM 1522 C CA . PRO A 1 202 ? 11.059 7.510 -1.145 1.00 81.44 202 PRO A CA 1
ATOM 1523 C C . PRO A 1 202 ? 11.218 6.953 -2.569 1.00 81.44 202 PRO A C 1
ATOM 1525 O O . PRO A 1 202 ? 11.665 7.671 -3.461 1.00 81.44 202 PRO A O 1
ATOM 1528 N N . GLU A 1 203 ? 10.834 5.696 -2.805 1.00 77.38 203 GLU A N 1
ATOM 1529 C CA . GLU A 1 203 ? 10.864 5.028 -4.109 1.00 77.38 203 GLU A CA 1
ATOM 1530 C C . GLU A 1 203 ? 9.960 5.631 -5.163 1.00 77.38 203 GLU A C 1
ATOM 1532 O O . GLU A 1 203 ? 10.243 5.513 -6.355 1.00 77.38 203 GLU A O 1
ATOM 1537 N N . TYR A 1 204 ? 8.944 6.363 -4.731 1.00 79.12 204 TYR A N 1
ATOM 1538 C CA . TYR A 1 204 ? 7.996 7.010 -5.619 1.00 79.12 204 TYR A CA 1
ATOM 1539 C C . TYR A 1 204 ? 8.248 8.518 -5.764 1.00 79.12 204 TYR A C 1
ATOM 1541 O O . TYR A 1 204 ? 7.518 9.187 -6.488 1.00 79.12 204 TYR A O 1
ATOM 1549 N N . GLY A 1 205 ? 9.259 9.077 -5.086 1.00 84.00 205 GLY A N 1
ATOM 1550 C CA . GLY A 1 205 ? 9.525 10.523 -5.073 1.00 84.00 205 GLY A CA 1
ATOM 1551 C C . GLY A 1 205 ? 8.505 11.361 -4.285 1.00 84.00 205 GLY A C 1
ATOM 1552 O O . GLY A 1 205 ? 8.682 12.569 -4.180 1.00 84.00 205 GLY A O 1
ATOM 1553 N N . ALA A 1 206 ? 7.483 10.722 -3.708 1.00 86.25 206 ALA A N 1
ATOM 1554 C CA . ALA A 1 206 ? 6.470 11.299 -2.828 1.00 86.25 206 ALA A CA 1
ATOM 1555 C C . ALA A 1 206 ? 6.418 10.445 -1.546 1.00 86.25 206 ALA A C 1
ATOM 1557 O O . ALA A 1 206 ? 5.725 9.426 -1.518 1.00 86.25 206 ALA A O 1
ATOM 1558 N N . PRO A 1 207 ? 7.243 10.759 -0.530 1.00 87.88 207 PRO A N 1
ATOM 1559 C CA . PRO A 1 207 ? 7.534 9.822 0.548 1.00 87.88 207 PRO A CA 1
ATOM 1560 C C . PRO A 1 207 ? 6.428 9.643 1.595 1.00 87.88 207 PRO A C 1
ATOM 1562 O O . PRO A 1 207 ? 6.420 8.598 2.244 1.00 87.88 207 PRO A O 1
ATOM 1565 N N . LEU A 1 208 ? 5.523 10.602 1.799 1.00 91.00 208 LEU A N 1
ATOM 1566 C CA . LEU A 1 208 ? 4.581 10.582 2.924 1.00 91.00 208 LEU A CA 1
ATOM 1567 C C . LEU A 1 208 ? 3.116 10.530 2.472 1.00 91.00 208 LEU A C 1
ATOM 1569 O O . LEU A 1 208 ? 2.625 11.433 1.795 1.00 91.00 208 LEU A O 1
ATOM 1573 N N . PHE A 1 209 ? 2.398 9.484 2.898 1.00 94.06 209 PHE A N 1
ATOM 1574 C CA . PHE A 1 209 ? 0.952 9.368 2.687 1.00 94.06 209 PHE A CA 1
ATOM 1575 C C . PHE A 1 209 ? 0.207 10.457 3.463 1.00 94.06 209 PHE A C 1
ATOM 1577 O O . PHE A 1 209 ? 0.505 10.706 4.630 1.00 94.06 209 PHE A O 1
ATOM 1584 N N . GLY A 1 210 ? -0.770 11.083 2.814 1.00 93.31 210 GLY A N 1
ATOM 1585 C CA . GLY A 1 210 ? -1.568 12.165 3.382 1.00 93.31 210 GLY A CA 1
ATOM 1586 C C . GLY A 1 210 ? -0.880 13.528 3.397 1.00 93.31 210 GLY A C 1
ATOM 1587 O O . GLY A 1 210 ? -1.501 14.502 3.804 1.00 93.31 210 GLY A O 1
ATOM 1588 N N . PHE A 1 211 ? 0.378 13.609 2.951 1.00 92.88 211 PHE A N 1
ATOM 1589 C CA . PHE A 1 211 ? 1.110 14.870 2.827 1.00 92.88 211 PHE A CA 1
ATOM 1590 C C . PHE A 1 211 ? 1.633 15.077 1.403 1.00 92.88 211 PHE A C 1
ATOM 1592 O O . PHE A 1 211 ? 1.269 16.050 0.753 1.00 92.88 211 PHE A O 1
ATOM 1599 N N . ASP A 1 212 ? 2.434 14.139 0.888 1.00 92.75 212 ASP A N 1
ATOM 1600 C CA . ASP A 1 212 ? 2.984 14.218 -0.472 1.00 92.75 212 ASP A CA 1
ATOM 1601 C C . ASP A 1 212 ? 2.049 13.595 -1.523 1.00 92.75 212 ASP A C 1
ATOM 1603 O O . ASP A 1 212 ? 2.160 13.883 -2.715 1.00 92.75 212 ASP A O 1
ATOM 1607 N N . PHE A 1 213 ? 1.151 12.699 -1.103 1.00 93.50 213 PHE A N 1
ATOM 1608 C CA . PHE A 1 213 ? 0.183 12.023 -1.969 1.00 93.50 213 PHE A CA 1
ATOM 1609 C C . PHE A 1 213 ? -1.055 11.573 -1.187 1.00 93.50 213 PHE A C 1
ATOM 1611 O O . PHE A 1 213 ? -0.965 11.283 0.006 1.00 93.50 213 PHE A O 1
ATOM 1618 N N . ASN A 1 214 ? -2.191 11.431 -1.880 1.00 94.31 214 ASN A N 1
ATOM 1619 C CA . ASN A 1 214 ? -3.464 10.969 -1.306 1.00 94.31 214 ASN A CA 1
ATOM 1620 C C . ASN A 1 214 ? -3.915 11.773 -0.070 1.00 94.31 214 ASN A C 1
ATOM 1622 O O . ASN A 1 214 ? -4.506 11.216 0.854 1.00 94.31 214 ASN A O 1
ATOM 1626 N N . ASP A 1 215 ? -3.648 13.077 -0.071 1.00 95.50 215 ASP A N 1
ATOM 1627 C CA . ASP A 1 215 ? -4.072 14.041 0.945 1.00 95.50 215 ASP A CA 1
ATOM 1628 C C . ASP A 1 215 ? -5.594 14.042 1.130 1.00 95.50 215 ASP A C 1
ATOM 1630 O O . ASP A 1 215 ? -6.055 13.833 2.244 1.00 95.50 215 ASP A O 1
ATOM 1634 N N . GLU A 1 216 ? -6.380 14.128 0.052 1.00 96.12 216 GLU A N 1
ATOM 1635 C CA . GLU A 1 216 ? -7.853 14.088 0.106 1.00 96.12 216 GLU A CA 1
ATOM 1636 C C . GLU A 1 216 ? -8.399 12.828 0.808 1.00 96.12 216 GLU A C 1
ATOM 1638 O O . GLU A 1 216 ? -9.341 12.896 1.608 1.00 96.12 216 GLU A O 1
ATOM 1643 N N . LEU A 1 217 ? -7.799 11.667 0.521 1.00 96.44 217 LEU A N 1
ATOM 1644 C CA . LEU A 1 217 ? -8.169 10.401 1.150 1.00 96.44 217 LEU A CA 1
ATOM 1645 C C . LEU A 1 217 ? -7.758 10.390 2.624 1.00 96.44 217 LEU A C 1
ATOM 1647 O O . LEU A 1 217 ? -8.569 10.029 3.475 1.00 96.44 217 LEU A O 1
ATOM 1651 N N . ALA A 1 218 ? -6.524 10.791 2.936 1.00 95.69 218 ALA A N 1
ATOM 1652 C CA . ALA A 1 218 ? -6.036 10.856 4.309 1.00 95.69 218 ALA A CA 1
ATOM 1653 C C . ALA A 1 218 ? -6.904 11.783 5.168 1.00 95.69 218 ALA A C 1
ATOM 1655 O O . ALA A 1 218 ? -7.348 11.389 6.243 1.00 95.69 218 ALA A O 1
ATOM 1656 N N . ASP A 1 219 ? -7.242 12.957 4.646 1.00 96.56 219 ASP A N 1
ATOM 1657 C CA . ASP A 1 219 ? -8.153 13.921 5.250 1.00 96.56 219 ASP A CA 1
ATOM 1658 C C . ASP A 1 219 ? -9.516 13.310 5.582 1.00 96.56 219 ASP A C 1
ATOM 1660 O O . ASP A 1 219 ? -10.072 13.525 6.664 1.00 96.56 219 ASP A O 1
ATOM 1664 N N . HIS A 1 220 ? -10.078 12.538 4.650 1.00 95.81 220 HIS A N 1
ATOM 1665 C CA . HIS A 1 220 ? -11.323 11.824 4.889 1.00 95.81 220 HIS A CA 1
ATOM 1666 C C . HIS A 1 220 ? -11.170 10.798 6.022 1.00 95.81 220 HIS A C 1
ATOM 1668 O O . HIS A 1 220 ? -12.016 10.772 6.920 1.00 95.81 220 HIS A O 1
ATOM 1674 N N . LEU A 1 221 ? -10.098 10.000 6.026 1.00 95.88 221 LEU A N 1
ATOM 1675 C CA . LEU A 1 221 ? -9.843 9.001 7.069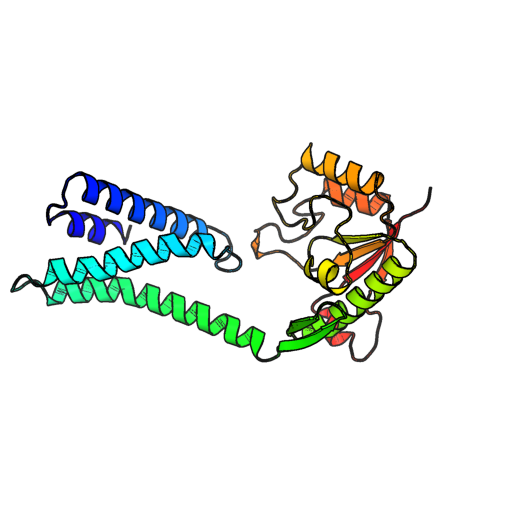 1.00 95.88 221 LEU A CA 1
ATOM 1676 C C . LEU A 1 221 ? -9.661 9.654 8.448 1.00 95.88 221 LEU A C 1
ATOM 1678 O O . LEU A 1 221 ? -10.311 9.238 9.403 1.00 95.88 221 LEU A O 1
ATOM 1682 N N . LEU A 1 222 ? -8.876 10.728 8.550 1.00 95.25 222 LEU A N 1
ATOM 1683 C CA . LEU A 1 222 ? -8.647 11.460 9.804 1.00 95.25 222 LEU A CA 1
ATOM 1684 C C . LEU A 1 222 ? -9.937 12.041 10.407 1.00 95.25 222 LEU A C 1
ATOM 1686 O O . LEU A 1 222 ? -10.048 12.170 11.623 1.00 95.25 222 LEU A O 1
ATOM 1690 N N . ARG A 1 223 ? -10.929 12.388 9.575 1.00 96.06 223 ARG A N 1
ATOM 1691 C CA . ARG A 1 223 ? -12.228 12.910 10.040 1.00 96.06 223 ARG A CA 1
ATOM 1692 C C . ARG A 1 223 ? -13.198 11.834 10.530 1.00 96.06 223 ARG A C 1
ATOM 1694 O O . ARG A 1 223 ? -14.129 12.168 11.263 1.00 96.06 223 ARG A O 1
ATOM 1701 N N . HIS A 1 224 ? -13.027 10.585 10.101 1.00 96.56 224 HIS A N 1
ATOM 1702 C CA . HIS A 1 224 ? -13.980 9.496 10.364 1.00 96.56 224 HIS A CA 1
ATOM 1703 C C . HIS A 1 224 ? -13.401 8.376 11.228 1.00 96.56 224 HIS A C 1
ATOM 1705 O O . HIS A 1 224 ? -14.140 7.487 11.649 1.00 96.56 224 HIS A O 1
ATOM 1711 N N . TYR A 1 225 ? -12.105 8.423 11.522 1.00 97.56 225 TYR A N 1
ATOM 1712 C CA . TYR A 1 225 ? -11.412 7.445 12.342 1.00 97.56 225 TYR A CA 1
ATOM 1713 C C . TYR A 1 225 ? -10.585 8.147 13.413 1.00 97.56 225 TYR A C 1
ATOM 1715 O O . TYR A 1 225 ? -10.057 9.237 13.205 1.00 97.56 225 TYR A O 1
ATOM 1723 N N . ARG A 1 226 ? -10.450 7.494 14.564 1.00 97.25 226 ARG A N 1
ATOM 1724 C CA . ARG A 1 226 ? -9.580 7.927 15.660 1.00 97.25 226 ARG A CA 1
ATOM 1725 C C . ARG A 1 226 ? -8.465 6.915 15.870 1.00 97.25 226 ARG A C 1
ATOM 1727 O O . ARG A 1 226 ? -8.704 5.710 15.792 1.00 97.25 226 ARG A O 1
ATOM 1734 N N . GLU A 1 227 ? -7.268 7.395 16.177 1.00 96.44 227 GLU A N 1
ATOM 1735 C CA . GLU A 1 227 ? -6.162 6.524 16.559 1.00 96.44 227 GLU A CA 1
ATOM 1736 C C . GLU A 1 227 ? -6.445 5.872 17.922 1.00 96.44 227 GLU A C 1
ATOM 1738 O O . GLU A 1 227 ? -6.800 6.544 18.892 1.00 96.44 227 GLU A O 1
ATOM 1743 N N . VAL A 1 228 ? -6.295 4.550 17.986 1.00 96.19 228 VAL A N 1
ATOM 1744 C CA . VAL A 1 228 ? -6.387 3.753 19.220 1.00 96.19 228 VAL A CA 1
ATOM 1745 C C . VAL A 1 228 ? -4.999 3.553 19.830 1.00 96.19 228 VAL A C 1
ATOM 1747 O O . VAL A 1 228 ? -4.857 3.486 21.050 1.00 96.19 228 VAL A O 1
ATOM 1750 N N . GLY A 1 229 ? -3.971 3.478 18.982 1.00 94.00 229 GLY A N 1
ATOM 1751 C CA . GLY A 1 229 ? -2.570 3.398 19.379 1.00 94.00 229 GLY A CA 1
ATOM 1752 C C . GLY A 1 229 ? -1.755 2.445 18.501 1.00 94.00 229 GLY A C 1
ATOM 1753 O O . GLY A 1 229 ? -2.247 1.943 17.485 1.00 94.00 229 GLY A O 1
ATOM 1754 N N . PRO A 1 230 ? -0.494 2.170 18.875 1.00 93.06 230 PRO A N 1
ATOM 1755 C CA . PRO A 1 230 ? 0.362 1.251 18.137 1.00 93.06 230 PRO A CA 1
ATOM 1756 C C . PRO A 1 230 ? -0.157 -0.187 18.222 1.00 93.06 230 PRO A C 1
ATOM 1758 O O . PRO A 1 230 ? -0.541 -0.671 19.285 1.00 93.06 230 PRO A O 1
ATOM 1761 N N . LEU A 1 231 ? -0.089 -0.901 17.100 1.00 92.88 231 LEU A N 1
ATOM 1762 C CA . LEU A 1 231 ? -0.471 -2.311 17.008 1.00 92.88 231 LEU A CA 1
ATOM 1763 C C . LEU A 1 231 ? 0.418 -3.210 17.887 1.00 92.88 231 LEU A C 1
ATOM 1765 O O . LEU A 1 231 ? -0.043 -4.206 18.440 1.00 92.88 231 LEU A O 1
ATOM 1769 N N . VAL A 1 232 ? 1.694 -2.845 18.029 1.00 88.94 232 VAL A N 1
ATOM 1770 C CA . VAL A 1 232 ? 2.643 -3.457 18.965 1.00 88.94 232 VAL A CA 1
ATOM 1771 C C . VAL A 1 232 ? 3.032 -2.384 19.976 1.00 88.94 232 VAL A C 1
ATOM 1773 O O . VAL A 1 232 ? 3.786 -1.473 19.649 1.00 88.94 232 VAL A O 1
ATOM 1776 N N . ALA A 1 233 ? 2.484 -2.460 21.191 1.00 75.00 233 ALA A N 1
ATOM 1777 C CA . ALA A 1 233 ? 2.559 -1.364 22.159 1.00 75.00 233 ALA A CA 1
ATOM 1778 C C . ALA A 1 233 ? 3.816 -1.363 23.048 1.00 75.00 233 ALA A C 1
ATOM 1780 O O . ALA A 1 233 ? 4.242 -0.300 23.492 1.00 75.00 233 ALA A O 1
ATOM 1781 N N . SER A 1 234 ? 4.404 -2.527 23.343 1.00 71.44 234 SER A N 1
ATOM 1782 C CA . SER A 1 234 ? 5.589 -2.656 24.206 1.00 71.44 234 SER A CA 1
ATOM 1783 C C . SER A 1 234 ? 6.152 -4.086 24.192 1.00 71.44 234 SER A C 1
ATOM 1785 O O . SER A 1 234 ? 5.571 -4.990 23.590 1.00 71.44 234 SER A O 1
ATOM 1787 N N . GLY A 1 235 ? 7.299 -4.297 24.847 1.00 67.44 235 GLY A N 1
ATOM 1788 C CA . GLY A 1 235 ? 7.912 -5.616 25.036 1.00 67.44 235 GLY A CA 1
ATOM 1789 C C . GLY A 1 235 ? 9.147 -5.873 24.162 1.00 67.44 235 GLY A C 1
ATOM 1790 O O . GLY A 1 235 ? 9.578 -4.992 23.419 1.00 67.44 235 GLY A O 1
ATOM 1791 N N . PRO A 1 236 ? 9.742 -7.077 24.245 1.00 68.69 236 PRO A N 1
ATOM 1792 C CA . PRO A 1 236 ? 10.958 -7.421 23.500 1.00 68.69 236 PRO A CA 1
ATOM 1793 C C . PRO A 1 236 ? 10.773 -7.313 21.977 1.00 68.69 236 PRO A C 1
ATOM 1795 O O . PRO A 1 236 ? 11.713 -6.982 21.259 1.00 68.69 236 PRO A O 1
ATOM 1798 N N . ASP A 1 237 ? 9.542 -7.504 21.501 1.00 72.38 237 ASP A N 1
ATOM 1799 C CA . ASP A 1 237 ? 9.174 -7.403 20.089 1.00 72.38 237 ASP A CA 1
ATOM 1800 C C . ASP A 1 237 ? 8.991 -5.949 19.604 1.00 72.38 237 ASP A C 1
ATOM 1802 O O . ASP A 1 237 ? 9.018 -5.696 18.399 1.00 72.38 237 ASP A O 1
ATOM 1806 N N . PHE A 1 238 ? 8.863 -4.973 20.514 1.00 72.69 238 PHE A N 1
ATOM 1807 C CA . PHE A 1 238 ? 8.647 -3.559 20.175 1.00 72.69 238 PHE A CA 1
ATOM 1808 C C . PHE A 1 238 ? 9.839 -2.944 19.435 1.00 72.69 238 PHE A C 1
ATOM 1810 O O . PHE A 1 238 ? 9.659 -2.224 18.458 1.00 72.69 238 PHE A O 1
ATOM 1817 N N . ALA A 1 239 ? 11.067 -3.255 19.860 1.00 67.31 239 ALA A N 1
ATOM 1818 C CA . ALA A 1 239 ? 12.276 -2.721 19.231 1.00 67.31 239 ALA A CA 1
ATOM 1819 C C . ALA A 1 239 ? 12.475 -3.229 17.791 1.00 67.31 239 ALA A C 1
ATOM 1821 O O . ALA A 1 239 ? 13.075 -2.539 16.969 1.00 67.31 239 ALA A O 1
ATOM 1822 N N . ALA A 1 240 ? 11.974 -4.428 17.477 1.00 68.56 240 ALA A N 1
ATOM 1823 C CA . ALA A 1 240 ? 11.943 -4.934 16.109 1.00 68.56 240 ALA A CA 1
ATOM 1824 C C . ALA A 1 240 ? 10.800 -4.281 15.314 1.00 68.56 240 ALA A C 1
ATOM 1826 O O . ALA A 1 240 ? 11.032 -3.772 14.218 1.00 68.56 240 ALA A O 1
ATOM 1827 N N . ALA A 1 241 ? 9.599 -4.230 15.904 1.00 71.06 241 ALA A N 1
ATOM 1828 C CA . ALA A 1 241 ? 8.400 -3.648 15.303 1.00 71.06 241 ALA A CA 1
ATOM 1829 C C . ALA A 1 241 ? 8.523 -2.142 15.016 1.00 71.06 241 ALA A C 1
ATOM 1831 O O . ALA A 1 241 ? 7.916 -1.653 14.071 1.00 71.06 241 ALA A O 1
ATOM 1832 N N . SER A 1 242 ? 9.341 -1.399 15.766 1.00 68.56 242 SER A N 1
ATOM 1833 C CA . SER A 1 242 ? 9.562 0.038 15.547 1.00 68.56 242 SER A CA 1
ATOM 1834 C C . SER A 1 242 ? 10.236 0.360 14.209 1.00 68.56 242 SER A C 1
ATOM 1836 O O . SER A 1 242 ? 10.152 1.491 13.738 1.00 68.56 242 SER A O 1
ATOM 1838 N N . ARG A 1 243 ? 10.866 -0.627 13.555 1.00 76.75 243 ARG A N 1
ATOM 1839 C CA . ARG A 1 243 ? 11.367 -0.484 12.177 1.00 76.75 243 ARG A CA 1
ATOM 1840 C C . ARG A 1 243 ? 10.265 -0.601 11.124 1.00 76.75 243 ARG A C 1
ATOM 1842 O O . ARG A 1 243 ? 10.487 -0.227 9.976 1.00 76.75 243 ARG A O 1
ATOM 1849 N N . TYR A 1 244 ? 9.106 -1.134 11.501 1.00 79.44 244 TYR A N 1
ATOM 1850 C CA . TYR A 1 244 ? 7.926 -1.243 10.652 1.00 79.44 244 TYR A CA 1
ATOM 1851 C C . TYR A 1 244 ? 6.649 -0.987 11.471 1.00 79.44 244 TYR A C 1
ATOM 1853 O O . TYR A 1 244 ? 5.895 -1.931 11.742 1.00 79.44 244 TYR A O 1
ATOM 1861 N N . PRO A 1 245 ? 6.428 0.256 11.942 1.00 88.19 245 PRO A N 1
ATOM 1862 C CA . PRO A 1 245 ? 5.319 0.553 12.835 1.00 88.19 245 PRO A CA 1
ATOM 1863 C C . PRO A 1 245 ? 3.988 0.505 12.092 1.00 88.19 245 PRO A C 1
ATOM 1865 O O . PRO A 1 245 ? 3.865 0.983 10.963 1.00 88.19 245 PRO A O 1
ATOM 1868 N N . MET A 1 246 ? 2.975 -0.017 12.777 1.00 94.12 246 MET A N 1
ATOM 1869 C CA . MET A 1 246 ? 1.578 0.124 12.388 1.00 94.12 246 MET A CA 1
ATOM 1870 C C . MET A 1 246 ? 0.780 0.653 13.572 1.00 94.12 246 MET A C 1
ATOM 1872 O O . MET A 1 246 ? 0.993 0.219 14.708 1.00 94.12 246 MET A O 1
ATOM 1876 N N . THR A 1 247 ? -0.149 1.560 13.304 1.00 95.50 247 THR A N 1
ATOM 1877 C CA . THR A 1 247 ? -1.123 2.054 14.277 1.00 95.50 247 THR A CA 1
ATOM 1878 C C . THR A 1 247 ? -2.516 1.558 13.921 1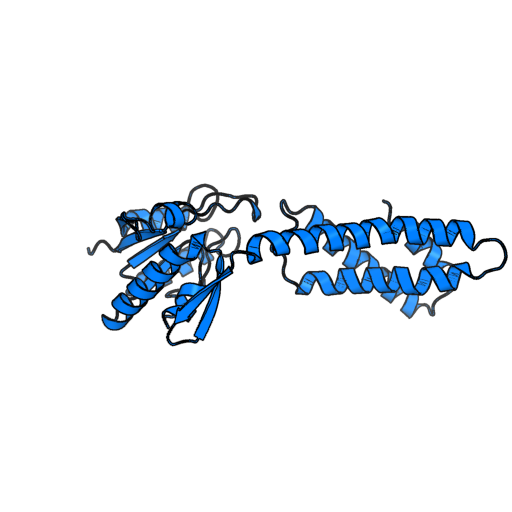.00 95.50 247 THR A C 1
ATOM 1880 O O . THR A 1 247 ? -2.861 1.377 12.752 1.00 95.50 247 THR A O 1
ATOM 1883 N N . VAL A 1 248 ? -3.312 1.285 14.950 1.00 97.31 248 VAL A N 1
ATOM 1884 C CA . VAL A 1 248 ? -4.711 0.890 14.817 1.00 97.31 248 VAL A CA 1
ATOM 1885 C C . VAL A 1 248 ? -5.564 2.140 14.913 1.00 97.31 248 VAL A C 1
ATOM 1887 O O . VAL A 1 248 ? -5.422 2.925 15.852 1.00 97.31 248 VAL A O 1
ATOM 1890 N N . TRP A 1 249 ? -6.473 2.298 13.963 1.00 97.81 249 TRP A N 1
ATOM 1891 C CA . TRP A 1 249 ? -7.477 3.347 13.967 1.00 97.81 249 TRP A CA 1
ATOM 1892 C C . TRP A 1 249 ? -8.857 2.716 13.954 1.00 97.81 249 TRP A C 1
ATOM 1894 O O . TRP A 1 249 ? -9.079 1.717 13.274 1.00 97.81 249 TRP A O 1
ATOM 1904 N N . GLU A 1 250 ? -9.787 3.295 14.696 1.00 97.44 250 GLU A N 1
ATOM 1905 C CA . GLU A 1 250 ? -11.161 2.816 14.817 1.00 97.44 250 GLU A CA 1
ATOM 1906 C C . GLU A 1 250 ? -12.126 3.858 14.260 1.00 97.44 250 GLU A C 1
ATOM 1908 O O . GLU A 1 250 ? -11.956 5.057 14.497 1.00 97.44 250 GLU A O 1
ATOM 1913 N N . ARG A 1 251 ? -13.143 3.400 13.524 1.00 96.56 251 ARG A N 1
ATOM 1914 C CA . ARG A 1 251 ? -14.186 4.272 12.984 1.00 96.56 251 ARG A CA 1
ATOM 1915 C C . ARG A 1 251 ? -14.963 4.943 14.117 1.00 96.56 251 ARG A C 1
ATOM 1917 O O . ARG A 1 251 ? -15.342 4.297 15.092 1.00 96.56 251 ARG A O 1
ATOM 1924 N N . ILE A 1 252 ? -15.208 6.240 13.978 1.00 95.12 252 ILE A N 1
ATOM 1925 C CA . ILE A 1 252 ? -16.046 7.013 14.892 1.00 95.12 252 ILE A CA 1
ATOM 1926 C C . ILE A 1 252 ? -17.498 6.770 14.474 1.00 95.12 252 ILE A C 1
ATOM 1928 O O . ILE A 1 252 ? -17.928 7.265 13.432 1.00 95.12 252 ILE A O 1
ATOM 1932 N N . ASP A 1 253 ? -18.244 5.991 15.257 1.00 79.81 253 ASP A N 1
ATOM 1933 C CA . ASP A 1 253 ? -19.683 5.826 15.031 1.00 79.81 253 ASP A CA 1
ATOM 1934 C C . ASP A 1 253 ? -20.376 7.184 15.230 1.00 79.81 253 ASP A C 1
ATOM 1936 O O . ASP A 1 253 ? -20.196 7.828 16.268 1.00 79.81 253 ASP A O 1
ATOM 1940 N N . ARG A 1 254 ? -21.120 7.638 14.216 1.00 57.62 254 ARG A N 1
ATOM 1941 C CA . ARG A 1 254 ? -22.006 8.807 14.305 1.00 57.62 254 ARG A CA 1
ATOM 1942 C C . ARG A 1 254 ? -23.426 8.379 14.626 1.00 57.62 254 ARG A C 1
ATOM 1944 O O . ARG A 1 254 ? -23.863 7.360 14.046 1.00 57.62 254 ARG A O 1
#

Secondary structure (DSSP, 8-state):
-TTHHHHHHHTTS---HHHHHHHHHHHHHHHHHHHHHHHSS-SSS--GGGHHHHHHHHHHHHHHHHHHH-STTTHHHHHHHHHHHHHHHHHHHHHHHHTHHHHGGGEEEEEETTEEEEEEHHHHHHHHHHHHHHHHHHHTT-EEEEES--THHHHHHT---SSS-S---TTTS-TTHHHHHHHHHHHHTTEEEEEEE----GGGT--SBTTTB-HHHHHHHHHHEEEEEESS-SSTTHHHHTTS-EEEEEE---

Radius of gyration: 24.99 Å; chains: 1; bounding box: 64×36×70 Å

Sequence (254 aa):
AVVAVPLLWALRSPPRRGEAAALLVVVVTALLVGARAGFAPQYRGYSIYYNGLSIVGLLVIVTRLPRATVAPGRGRRAHALAAALLVPVALSMVVQAADPLTDDLDAVELASDRGRLGLPRSKLATYRAATRFMEEARRRGEQVMLVPEDTTLYFLAGLQAPTRASVFTPGLVTPGRMTEETIAQIEAAPVRYLLVSTRTFPEYGAPLFGFDFNDELADHLLRHYREVGPLVASGPDFAAASRYPMTVWERIDR

pLDDT: mean 78.4, std 16.32, range [38.38, 97.81]